Protein AF-A0A7W6LNH7-F1 (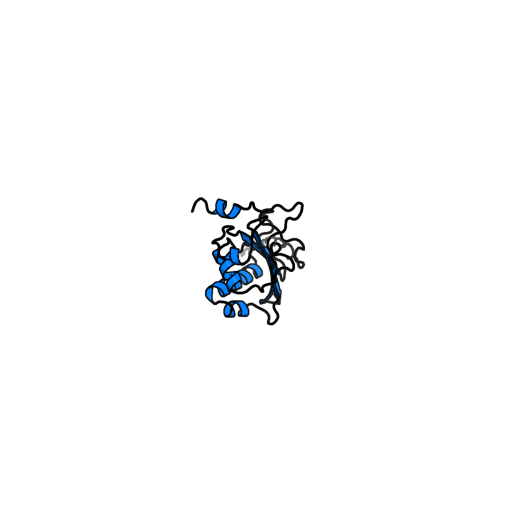afdb_monomer_lite)

Foldseek 3Di:
DDDDDDDDDDDDDPPDDPPPPDDAFDPDDDPAAAAPVPDPPPAQDCDDLVVLVVCLLVLCQPVNQVSNCVQADPQAAFFEAAPPDPPPGPGDGDTSLLSNLQVQFWPDQGFGHDGPFKTKTKIQGDQDCPRSNVVRYHADAASMKIKMFGHDVRHTRYIYIYHRDPDPPHDHHDRCNVVVVVVPD

pLDDT: mean 80.94, std 17.96, range [36.38, 98.31]

Structure (mmCIF, N/CA/C/O backbone):
data_AF-A0A7W6LNH7-F1
#
_entry.id   AF-A0A7W6LNH7-F1
#
loop_
_atom_site.group_PDB
_atom_site.id
_atom_site.type_symbol
_atom_site.label_atom_id
_atom_site.label_alt_id
_atom_site.label_comp_id
_atom_site.label_asym_id
_atom_site.label_entity_id
_atom_site.label_seq_id
_atom_site.pdbx_PDB_ins_code
_atom_site.Cartn_x
_atom_site.Cartn_y
_atom_site.Cartn_z
_atom_site.occupancy
_atom_site.B_iso_or_equiv
_atom_site.auth_seq_id
_atom_site.auth_comp_id
_atom_site.auth_asym_id
_atom_site.auth_atom_id
_atom_site.pdbx_PDB_model_num
ATOM 1 N N . MET A 1 1 ? 24.480 -34.648 74.344 1.00 45.78 1 MET A N 1
ATOM 2 C CA . MET A 1 1 ? 25.466 -34.098 73.387 1.00 45.78 1 MET A CA 1
ATOM 3 C C . MET A 1 1 ? 24.698 -33.636 72.156 1.00 45.78 1 MET A C 1
ATOM 5 O O . MET A 1 1 ? 24.217 -34.477 71.412 1.00 45.78 1 MET A O 1
ATOM 9 N N . TYR A 1 2 ? 24.475 -32.328 72.012 1.00 36.38 2 TYR A N 1
ATOM 10 C CA . TYR A 1 2 ? 23.665 -31.748 70.935 1.00 36.38 2 TYR A CA 1
ATOM 11 C C . TYR A 1 2 ? 24.566 -31.343 69.761 1.00 36.38 2 TYR A C 1
ATOM 13 O O . TYR A 1 2 ? 25.509 -30.580 69.951 1.00 36.38 2 TYR A O 1
ATOM 21 N N . ARG A 1 3 ? 24.288 -31.863 68.558 1.00 43.38 3 ARG A N 1
ATOM 22 C CA . ARG A 1 3 ? 24.865 -31.388 67.290 1.00 43.38 3 ARG A CA 1
ATOM 23 C C . ARG A 1 3 ? 23.879 -30.412 66.653 1.00 43.38 3 ARG A C 1
ATOM 25 O O . ARG A 1 3 ? 22.824 -30.823 66.184 1.00 43.38 3 ARG A O 1
ATOM 32 N N . THR A 1 4 ? 24.228 -29.134 66.637 1.00 45.69 4 THR A N 1
ATOM 33 C CA . THR A 1 4 ? 23.568 -28.096 65.843 1.00 45.69 4 THR A CA 1
ATOM 34 C C . THR A 1 4 ? 24.150 -28.105 64.426 1.00 45.69 4 THR A C 1
ATOM 36 O O . THR A 1 4 ? 25.343 -27.888 64.235 1.00 45.69 4 THR A O 1
ATOM 39 N N . MET A 1 5 ? 23.312 -28.397 63.425 1.00 45.66 5 MET A N 1
ATOM 40 C CA . MET A 1 5 ? 23.615 -28.174 62.006 1.00 45.66 5 MET A CA 1
ATOM 41 C C . MET A 1 5 ? 23.262 -26.728 61.652 1.00 45.66 5 MET A C 1
ATOM 43 O O . MET A 1 5 ? 22.097 -26.343 61.719 1.00 45.66 5 MET A O 1
ATOM 47 N N . SER A 1 6 ? 24.261 -25.943 61.257 1.00 48.44 6 SER A N 1
ATOM 48 C CA . SER A 1 6 ? 24.062 -24.635 60.630 1.00 48.44 6 SER A CA 1
ATOM 49 C C . SER A 1 6 ? 23.655 -24.827 59.169 1.00 48.44 6 SER A C 1
ATOM 51 O O . SER A 1 6 ? 24.433 -25.354 58.375 1.00 48.44 6 SER A O 1
ATOM 53 N N . LEU A 1 7 ? 22.445 -24.394 58.810 1.00 50.78 7 LEU A N 1
ATOM 54 C CA . LEU A 1 7 ? 22.029 -24.232 57.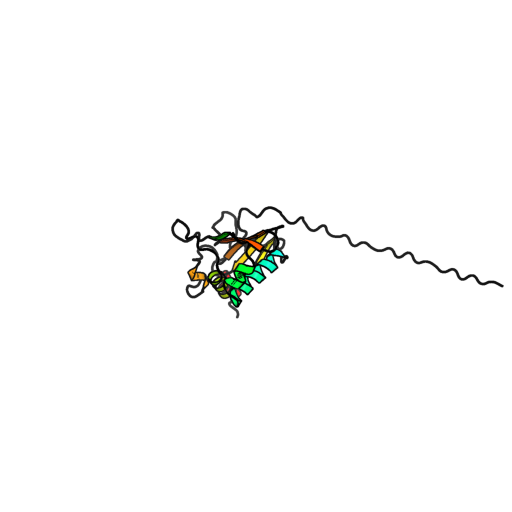419 1.00 50.78 7 LEU A CA 1
ATOM 55 C C . LEU A 1 7 ? 22.545 -22.874 56.919 1.00 50.78 7 LEU A C 1
ATOM 57 O O . LEU A 1 7 ? 22.160 -21.830 57.442 1.00 50.78 7 LEU A O 1
ATOM 61 N N . ALA A 1 8 ? 23.423 -22.887 55.918 1.00 48.50 8 ALA A N 1
ATOM 62 C CA . ALA A 1 8 ? 23.829 -21.685 55.203 1.00 48.50 8 ALA A CA 1
ATOM 63 C C . ALA A 1 8 ? 22.710 -21.268 54.236 1.00 48.50 8 ALA A C 1
ATOM 65 O O . ALA A 1 8 ? 22.372 -22.008 53.312 1.00 48.50 8 ALA A O 1
ATOM 66 N N . VAL A 1 9 ? 22.131 -20.085 54.447 1.00 52.03 9 VAL A N 1
ATOM 67 C CA . VAL A 1 9 ? 21.198 -19.462 53.502 1.00 52.03 9 VAL A CA 1
ATOM 68 C C . VAL A 1 9 ? 22.027 -18.784 52.413 1.00 52.03 9 VAL A C 1
ATOM 70 O O . VAL A 1 9 ? 22.647 -17.748 52.643 1.00 52.03 9 VAL A O 1
ATOM 73 N N . GLY A 1 10 ? 22.076 -19.404 51.234 1.00 44.03 10 GLY A N 1
ATOM 74 C CA . GLY A 1 10 ? 22.672 -18.816 50.038 1.00 44.03 10 GLY A CA 1
ATOM 75 C C . GLY A 1 10 ? 21.833 -17.640 49.541 1.00 44.03 10 GLY A C 1
ATOM 76 O O . GLY A 1 10 ? 20.662 -17.801 49.203 1.00 44.03 10 GLY A O 1
ATOM 77 N N . LEU A 1 11 ? 22.441 -16.457 49.504 1.00 43.28 11 LEU A N 1
ATOM 78 C CA . LEU A 1 11 ? 21.873 -15.236 48.943 1.00 43.28 11 LEU A CA 1
ATOM 79 C C . LEU A 1 11 ? 21.869 -15.354 47.405 1.00 43.28 11 LEU A C 1
ATOM 81 O O . LEU A 1 11 ? 22.923 -15.281 46.776 1.00 43.28 11 LEU A O 1
ATOM 85 N N . ILE A 1 12 ? 20.703 -15.561 46.788 1.00 53.75 12 ILE A N 1
ATOM 86 C CA . ILE A 1 12 ? 20.561 -15.514 45.325 1.00 53.75 12 ILE A CA 1
ATOM 87 C C . ILE A 1 12 ? 20.447 -14.043 44.919 1.00 53.75 12 ILE A C 1
ATOM 89 O O . ILE A 1 12 ? 19.418 -13.404 45.130 1.00 53.75 12 ILE A O 1
ATOM 93 N N . ILE A 1 13 ? 21.518 -13.501 44.342 1.00 54.81 13 ILE A N 1
ATOM 94 C CA . ILE A 1 13 ? 21.507 -12.191 43.689 1.00 54.81 13 ILE A CA 1
ATOM 95 C C . ILE A 1 13 ? 20.813 -12.374 42.334 1.00 54.81 13 ILE A C 1
ATOM 97 O O . ILE A 1 13 ? 21.381 -12.950 41.408 1.00 54.81 13 ILE A O 1
ATOM 101 N N . LEU A 1 14 ? 19.567 -11.910 42.227 1.00 51.69 14 LEU A N 1
ATOM 102 C CA . LEU A 1 14 ? 18.864 -11.793 40.951 1.00 51.69 14 LEU A CA 1
ATOM 103 C C . LEU A 1 14 ? 19.529 -10.679 40.135 1.00 51.69 14 LEU A C 1
ATOM 105 O O . LEU A 1 14 ? 19.372 -9.497 40.436 1.00 51.69 14 LEU A O 1
ATOM 109 N N . ALA A 1 15 ? 20.289 -11.062 39.111 1.00 51.50 15 ALA A N 1
ATOM 110 C CA . ALA A 1 15 ? 20.778 -10.139 38.100 1.00 51.50 15 ALA A CA 1
ATOM 111 C C . ALA A 1 15 ? 19.581 -9.613 37.293 1.00 51.50 15 ALA A C 1
ATOM 113 O O . ALA A 1 15 ? 18.994 -10.334 36.487 1.00 51.50 15 ALA A O 1
ATOM 114 N N . THR A 1 16 ? 19.196 -8.360 37.521 1.00 49.03 16 THR A N 1
ATOM 115 C CA . THR A 1 16 ? 18.249 -7.651 36.663 1.00 49.03 16 THR A CA 1
ATOM 116 C C . THR A 1 16 ? 18.956 -7.317 35.355 1.00 49.03 16 THR A C 1
ATOM 118 O O . THR A 1 16 ? 19.848 -6.471 35.302 1.00 49.03 16 THR A O 1
ATOM 121 N N . SER A 1 17 ? 18.599 -8.018 34.280 1.00 45.75 17 SER A N 1
ATOM 122 C CA . SER A 1 17 ? 19.048 -7.643 32.942 1.00 45.75 17 SER A CA 1
ATOM 123 C C . SER A 1 17 ? 18.608 -6.200 32.655 1.00 45.75 17 SER A C 1
ATOM 125 O O . SER A 1 17 ? 17.457 -5.857 32.942 1.00 45.75 17 SER A O 1
ATOM 127 N N . PRO A 1 18 ? 19.483 -5.340 32.105 1.00 46.16 18 PRO A N 1
ATOM 128 C CA . PRO A 1 18 ? 19.087 -4.000 31.714 1.00 46.16 18 PRO A CA 1
ATOM 129 C C . PRO A 1 18 ? 18.037 -4.117 30.608 1.00 46.16 18 PRO A C 1
ATOM 131 O O . PRO A 1 18 ? 18.328 -4.574 29.503 1.00 46.16 18 PRO A O 1
ATOM 134 N N . VAL A 1 19 ? 16.803 -3.717 30.923 1.00 50.91 19 VAL A N 1
ATOM 135 C CA . VAL A 1 19 ? 15.774 -3.446 29.920 1.00 50.91 19 VAL A CA 1
ATOM 136 C C . VAL A 1 19 ? 16.317 -2.295 29.087 1.00 50.91 19 VAL A C 1
ATOM 138 O O . VAL A 1 19 ? 16.353 -1.148 29.532 1.00 50.91 19 VAL A O 1
ATOM 141 N N . THR A 1 20 ? 16.823 -2.617 27.901 1.00 48.00 20 THR A N 1
ATOM 142 C CA . THR A 1 20 ? 17.142 -1.624 26.884 1.00 48.00 20 THR A CA 1
ATOM 143 C C . THR A 1 20 ? 15.863 -0.841 26.631 1.00 48.00 20 THR A C 1
ATOM 145 O O . THR A 1 20 ? 14.863 -1.393 26.178 1.00 48.00 20 THR A O 1
ATOM 148 N N . ALA A 1 21 ? 15.870 0.436 27.013 1.00 46.28 21 ALA A N 1
ATOM 149 C CA . ALA A 1 21 ? 14.754 1.333 26.776 1.00 46.28 21 ALA A CA 1
ATOM 150 C C . ALA A 1 21 ? 14.501 1.373 25.265 1.00 46.28 21 ALA A C 1
ATOM 152 O O . ALA A 1 21 ? 15.298 1.931 24.510 1.00 46.28 21 ALA A O 1
ATOM 153 N N . GLN A 1 22 ? 13.426 0.718 24.820 1.00 54.25 22 GLN A N 1
ATOM 154 C CA . GLN A 1 22 ? 12.981 0.809 23.438 1.00 54.25 22 GLN A CA 1
ATOM 155 C C . GLN A 1 22 ? 12.761 2.286 23.119 1.00 54.25 22 GLN A C 1
ATOM 157 O O . GLN A 1 22 ? 12.121 3.009 23.886 1.00 54.25 22 GLN A O 1
ATOM 162 N N . THR A 1 23 ? 13.336 2.742 22.005 1.00 58.06 23 THR A N 1
ATOM 163 C CA . THR A 1 23 ? 13.126 4.102 21.514 1.00 58.06 23 THR A CA 1
ATOM 164 C C . THR A 1 23 ? 11.621 4.373 21.462 1.00 58.06 23 THR A C 1
ATOM 166 O O . THR A 1 23 ? 10.897 3.538 20.910 1.00 58.06 23 THR A O 1
ATOM 169 N N . PRO A 1 24 ? 11.134 5.494 22.029 1.00 61.97 24 PRO A N 1
ATOM 170 C CA . PRO A 1 24 ? 9.717 5.817 22.014 1.00 61.97 24 PRO A CA 1
ATOM 171 C C . PRO A 1 24 ? 9.168 5.726 20.594 1.00 61.97 24 PRO A C 1
ATOM 173 O O . PRO A 1 24 ? 9.767 6.241 19.646 1.00 61.97 24 PRO A O 1
ATOM 176 N N . VAL A 1 25 ? 8.041 5.039 20.451 1.00 67.25 25 VAL A N 1
ATOM 177 C CA . VAL A 1 25 ? 7.362 4.912 19.166 1.00 67.25 25 VAL A CA 1
ATOM 178 C C . VAL A 1 25 ? 6.916 6.318 18.724 1.00 67.25 25 VAL A C 1
ATOM 180 O O . VAL A 1 25 ? 6.279 7.016 19.517 1.00 67.25 25 VAL A O 1
ATOM 183 N N . PRO A 1 26 ? 7.275 6.775 17.509 1.00 70.06 26 PRO A N 1
ATOM 184 C CA . PRO A 1 26 ? 6.963 8.125 17.056 1.00 70.06 26 PRO A CA 1
ATOM 185 C C . PRO A 1 26 ? 5.450 8.326 16.902 1.00 70.06 26 PRO A C 1
ATOM 187 O O . PRO A 1 26 ? 4.749 7.492 16.331 1.00 70.06 26 PRO A O 1
ATOM 190 N N . ASP A 1 27 ? 4.945 9.469 17.370 1.00 74.88 27 ASP A N 1
ATOM 191 C CA . ASP A 1 27 ? 3.519 9.812 17.252 1.00 74.88 27 ASP A CA 1
ATOM 192 C C . ASP A 1 27 ? 3.177 10.479 15.907 1.00 74.88 27 ASP A C 1
ATOM 194 O O . ASP A 1 27 ? 2.039 10.398 15.456 1.00 74.88 27 ASP A O 1
ATOM 198 N N . LYS A 1 28 ? 4.149 11.114 15.232 1.00 78.62 28 LYS A N 1
ATOM 199 C CA . LYS A 1 28 ? 3.929 11.814 13.955 1.00 78.62 28 LYS A CA 1
ATOM 200 C C . LYS A 1 28 ? 4.439 10.987 12.770 1.00 78.62 28 LYS A C 1
ATOM 202 O O . LYS A 1 28 ? 5.610 10.612 12.744 1.00 78.62 28 LYS A O 1
ATOM 207 N N . ARG A 1 29 ? 3.567 10.787 11.777 1.00 81.62 29 ARG A N 1
ATOM 208 C CA . ARG A 1 29 ? 3.893 10.241 10.449 1.00 81.62 29 ARG A CA 1
ATOM 209 C C . ARG A 1 29 ? 4.935 11.118 9.735 1.00 81.62 29 ARG A C 1
ATOM 211 O O . ARG A 1 29 ? 4.826 12.347 9.814 1.00 81.62 29 ARG A O 1
ATOM 218 N N . PRO A 1 30 ? 5.915 10.545 9.015 1.00 77.25 30 PRO A N 1
ATOM 219 C CA . PRO A 1 30 ? 6.811 11.335 8.178 1.00 77.25 30 PRO A CA 1
ATOM 220 C C . PRO A 1 30 ? 6.033 12.100 7.095 1.00 77.25 30 PRO A C 1
ATOM 222 O O . PRO A 1 30 ? 5.031 11.628 6.564 1.00 77.25 30 PRO A O 1
ATOM 225 N N . GLU A 1 31 ? 6.493 13.306 6.762 1.00 75.38 31 GLU A N 1
ATOM 226 C CA . GLU A 1 31 ? 5.876 14.125 5.704 1.00 75.38 31 GLU A CA 1
ATOM 227 C C . GLU A 1 31 ? 6.276 13.655 4.301 1.00 75.38 31 GLU A C 1
ATOM 229 O O . GLU A 1 31 ? 5.552 13.876 3.334 1.00 75.38 31 GLU A O 1
ATOM 234 N N . VAL A 1 32 ? 7.427 12.988 4.202 1.00 75.69 32 VAL A N 1
ATOM 235 C CA . VAL A 1 32 ? 7.978 12.454 2.960 1.00 75.69 32 VAL A CA 1
ATOM 236 C C . VAL A 1 32 ? 7.928 10.924 3.013 1.00 75.69 32 VAL A C 1
ATOM 238 O O . VAL A 1 32 ? 8.546 10.358 3.918 1.00 75.69 32 VAL A O 1
ATOM 241 N N . PRO A 1 33 ? 7.257 10.255 2.052 1.00 78.31 33 PRO A N 1
ATOM 242 C CA . PRO A 1 33 ? 7.284 8.801 1.926 1.00 78.31 33 PRO A CA 1
ATOM 243 C C . PRO A 1 33 ? 8.718 8.308 1.763 1.00 78.31 33 PRO A C 1
ATOM 245 O O . PRO A 1 33 ? 9.449 8.751 0.860 1.00 78.31 33 PRO A O 1
ATOM 248 N N . LYS A 1 34 ? 9.131 7.393 2.634 1.00 79.69 34 LYS A N 1
ATOM 249 C CA . LYS A 1 34 ? 10.466 6.822 2.614 1.00 79.69 34 LYS A CA 1
ATOM 250 C C . LYS A 1 34 ? 10.524 5.711 1.563 1.00 79.69 34 LYS A C 1
ATOM 252 O O . LYS A 1 34 ? 9.543 5.094 1.160 1.00 79.69 34 LYS A O 1
ATOM 257 N N . SER A 1 35 ? 11.725 5.535 1.035 1.00 83.06 35 SER A N 1
ATOM 258 C CA . SER A 1 35 ? 12.037 4.542 0.009 1.00 83.06 35 SER A CA 1
ATOM 259 C C . SER A 1 35 ? 12.774 3.390 0.657 1.00 83.06 35 SER A C 1
ATOM 261 O O . SER A 1 35 ? 13.686 3.628 1.464 1.00 83.06 35 SER A O 1
ATOM 263 N N . ILE A 1 36 ? 12.476 2.162 0.240 1.00 82.88 36 ILE A N 1
ATOM 264 C CA . ILE A 1 36 ? 13.251 0.998 0.673 1.00 82.88 36 ILE A CA 1
ATOM 265 C C . ILE A 1 36 ? 14.636 0.966 0.027 1.00 82.88 36 ILE A C 1
ATOM 267 O O . ILE A 1 36 ? 15.444 0.124 0.377 1.00 82.88 36 ILE A O 1
ATOM 271 N N . ALA A 1 37 ? 14.968 1.884 -0.882 1.00 81.56 37 ALA A N 1
ATOM 272 C CA . ALA A 1 37 ? 16.347 2.078 -1.327 1.00 81.56 37 ALA A CA 1
ATOM 273 C C . ALA A 1 37 ? 17.204 2.857 -0.305 1.00 81.56 37 ALA A C 1
ATOM 275 O O . ALA A 1 37 ? 18.432 2.856 -0.398 1.00 81.56 37 ALA A O 1
ATOM 276 N N . ASN A 1 38 ? 16.588 3.527 0.679 1.00 70.69 38 ASN A N 1
ATOM 277 C CA . ASN A 1 38 ? 17.277 4.293 1.728 1.00 70.69 38 ASN A CA 1
ATOM 278 C C . ASN A 1 38 ? 17.411 3.494 3.034 1.00 70.69 38 ASN A C 1
ATOM 280 O O . ASN A 1 38 ? 17.160 4.021 4.117 1.00 70.69 38 ASN A O 1
ATOM 284 N N . VAL A 1 39 ? 17.778 2.214 2.952 1.00 57.28 39 VAL A N 1
ATOM 285 C CA . VAL A 1 39 ? 17.870 1.362 4.141 1.00 57.28 39 VAL A CA 1
ATOM 286 C C . VAL A 1 39 ? 19.131 1.666 4.948 1.00 57.28 39 VAL A C 1
ATOM 288 O O . VAL A 1 39 ? 20.218 1.174 4.657 1.00 57.28 39 VAL A O 1
ATOM 291 N N . ASN A 1 40 ? 18.986 2.398 6.041 1.00 53.03 40 ASN A N 1
ATOM 292 C CA . ASN A 1 40 ? 19.636 1.989 7.280 1.00 53.03 40 ASN A CA 1
ATOM 293 C C . ASN A 1 40 ? 18.699 0.996 7.986 1.00 53.03 40 ASN A C 1
ATOM 295 O O . ASN A 1 40 ? 17.493 1.217 8.062 1.00 53.03 40 ASN A O 1
ATOM 299 N N . SER A 1 41 ? 19.238 -0.127 8.467 1.00 49.28 41 SER A N 1
ATOM 300 C CA . SER A 1 41 ? 18.507 -1.280 9.035 1.00 49.28 41 SER A CA 1
ATOM 301 C C . SER A 1 41 ? 17.609 -0.967 10.245 1.00 49.28 41 SER A C 1
ATOM 303 O O . SER A 1 41 ? 16.950 -1.853 10.776 1.00 49.28 41 SER A O 1
ATOM 305 N N . SER A 1 42 ? 17.584 0.287 10.688 1.00 49.28 42 SER A N 1
ATOM 306 C CA . SER A 1 42 ? 16.911 0.793 11.881 1.00 49.28 42 SER A CA 1
ATOM 307 C C . SER A 1 42 ? 15.401 1.013 11.722 1.00 49.28 42 SER A C 1
ATOM 309 O O . SER A 1 42 ? 14.731 1.223 12.732 1.00 49.28 42 SER A O 1
ATOM 311 N N . HIS A 1 43 ? 14.873 1.026 10.491 1.00 58.69 43 HIS A N 1
ATOM 312 C CA . HIS A 1 43 ? 13.473 1.406 10.246 1.00 58.69 43 HIS A CA 1
ATOM 313 C C . HIS A 1 43 ? 12.516 0.218 10.184 1.00 58.69 43 HIS A C 1
ATOM 315 O O . HIS A 1 43 ? 11.409 0.350 10.689 1.00 58.69 43 HIS A O 1
ATOM 321 N N . TYR A 1 44 ? 12.939 -0.953 9.687 1.00 67.25 44 TYR A N 1
ATOM 322 C CA . TYR A 1 44 ? 12.033 -2.097 9.525 1.00 67.25 44 TYR A CA 1
ATOM 323 C C . TYR A 1 44 ? 11.409 -2.540 10.857 1.00 67.25 44 TYR A C 1
ATOM 325 O O . TYR A 1 44 ? 12.079 -3.110 11.723 1.00 67.25 44 TYR A O 1
ATOM 333 N N . ARG A 1 45 ? 10.103 -2.300 11.011 1.00 71.25 45 ARG A N 1
ATOM 334 C CA . ARG A 1 45 ? 9.338 -2.562 12.238 1.00 71.25 45 ARG A CA 1
ATOM 335 C C . ARG A 1 45 ? 8.180 -3.496 11.939 1.00 71.25 45 ARG A C 1
ATOM 337 O O . ARG A 1 45 ? 7.123 -3.058 11.522 1.00 71.25 45 ARG A O 1
ATOM 344 N N . ASN A 1 46 ? 8.343 -4.794 12.169 1.00 83.31 46 ASN A N 1
ATOM 345 C CA . ASN A 1 46 ? 7.261 -5.776 11.991 1.00 83.31 46 ASN A CA 1
ATOM 346 C C . ASN A 1 46 ? 6.259 -5.762 13.166 1.00 83.31 46 ASN A C 1
ATOM 348 O O . ASN A 1 46 ? 5.976 -6.813 13.744 1.00 83.31 46 ASN A O 1
ATOM 352 N N . GLY A 1 47 ? 5.794 -4.582 13.578 1.00 89.62 47 GLY A N 1
ATOM 353 C CA . GLY A 1 47 ? 4.983 -4.404 14.776 1.00 89.62 47 GLY A CA 1
ATOM 354 C C . GLY A 1 47 ? 3.493 -4.714 14.581 1.00 89.62 47 GLY A C 1
ATOM 355 O O . GLY A 1 47 ? 3.072 -5.244 13.545 1.00 89.62 47 GLY A O 1
ATOM 356 N N . PRO A 1 48 ? 2.673 -4.466 15.617 1.00 93.25 48 PRO A N 1
ATOM 357 C CA . PRO A 1 48 ? 1.266 -4.859 15.625 1.00 93.25 48 PRO A CA 1
ATOM 358 C C . PRO A 1 48 ? 0.415 -4.195 14.536 1.00 93.25 48 PRO A C 1
ATOM 360 O O . PRO A 1 48 ? -0.458 -4.859 13.973 1.00 93.25 48 PRO A O 1
ATOM 363 N N . LEU A 1 49 ? 0.651 -2.918 14.210 1.00 94.88 49 LEU A N 1
ATOM 364 C CA . LEU A 1 49 ? -0.101 -2.221 13.161 1.00 94.88 49 LEU A CA 1
ATOM 365 C C . LEU A 1 49 ? 0.264 -2.753 11.776 1.00 94.88 49 LEU A C 1
ATOM 367 O O . LEU A 1 49 ? -0.625 -2.914 10.939 1.00 94.88 49 LEU A O 1
ATOM 371 N N . PHE A 1 50 ? 1.535 -3.105 11.552 1.00 95.00 50 PHE A N 1
ATOM 372 C CA . PHE A 1 50 ? 1.950 -3.807 10.338 1.00 95.00 50 PHE A CA 1
ATOM 373 C C . PHE A 1 50 ? 1.196 -5.127 10.159 1.00 95.00 50 PHE A C 1
ATOM 375 O O . PHE A 1 50 ? 0.603 -5.358 9.105 1.00 95.00 50 PHE A O 1
ATOM 382 N N . GLN A 1 51 ? 1.175 -5.982 11.190 1.00 95.88 51 GLN A N 1
ATOM 383 C CA . GLN A 1 51 ? 0.462 -7.261 11.105 1.00 95.88 51 GLN A CA 1
ATOM 384 C C . GLN A 1 51 ? -1.032 -7.045 10.858 1.00 95.88 51 GLN A C 1
ATOM 386 O O . GLN A 1 51 ? -1.614 -7.731 10.022 1.00 95.88 51 GLN A O 1
ATOM 391 N N . ARG A 1 52 ? -1.642 -6.040 11.500 1.00 96.69 52 ARG A N 1
ATOM 392 C CA . ARG A 1 52 ? -3.053 -5.706 11.281 1.00 96.69 52 ARG A CA 1
ATOM 393 C C . ARG A 1 52 ? -3.337 -5.264 9.847 1.00 96.69 52 ARG A C 1
ATOM 395 O O . ARG A 1 52 ? -4.322 -5.709 9.263 1.00 96.69 52 ARG A O 1
ATOM 402 N N . ALA A 1 53 ? -2.499 -4.398 9.280 1.00 97.25 53 ALA A N 1
ATOM 403 C CA . ALA A 1 53 ? -2.634 -3.971 7.891 1.00 97.25 53 ALA A CA 1
ATOM 404 C C . ALA A 1 53 ? -2.488 -5.155 6.928 1.00 97.25 53 ALA A C 1
ATOM 406 O O . ALA A 1 53 ? -3.296 -5.327 6.017 1.00 97.25 53 ALA A O 1
ATOM 407 N N . ARG A 1 54 ? -1.492 -6.013 7.175 1.00 97.12 54 ARG A N 1
ATOM 408 C CA . ARG A 1 54 ? -1.271 -7.234 6.404 1.00 97.12 54 ARG A CA 1
ATOM 409 C C . ARG A 1 54 ? -2.497 -8.149 6.454 1.00 97.12 54 ARG A C 1
ATOM 411 O O . ARG A 1 54 ? -2.986 -8.536 5.399 1.00 97.12 54 ARG A O 1
ATOM 418 N N . GLU A 1 55 ? -3.031 -8.446 7.637 1.00 97.81 55 GLU A N 1
ATOM 419 C CA . GLU A 1 55 ? -4.263 -9.233 7.800 1.00 97.81 55 GLU A CA 1
ATOM 420 C C . GLU A 1 55 ? -5.435 -8.649 7.001 1.00 97.81 55 GLU A C 1
ATOM 422 O O . GLU A 1 55 ? -6.116 -9.393 6.299 1.00 97.81 55 GLU A O 1
ATOM 427 N N . ALA A 1 56 ? -5.635 -7.327 7.047 1.00 98.00 56 ALA A N 1
ATOM 428 C CA . ALA A 1 56 ? -6.697 -6.663 6.292 1.00 98.00 56 ALA A CA 1
ATOM 429 C C . ALA A 1 56 ? -6.550 -6.879 4.777 1.00 98.00 56 ALA A C 1
ATOM 431 O O . ALA A 1 56 ? -7.540 -7.112 4.081 1.00 98.00 56 ALA A O 1
ATOM 432 N N . PHE A 1 57 ? -5.320 -6.844 4.255 1.00 97.88 57 PHE A N 1
ATOM 433 C CA . PHE A 1 57 ? -5.071 -7.048 2.829 1.00 97.88 57 PHE A CA 1
ATOM 434 C C . PHE A 1 57 ? -5.278 -8.493 2.386 1.00 97.88 57 PHE A C 1
ATOM 436 O O . PHE A 1 57 ? -5.894 -8.731 1.346 1.00 97.88 57 PHE A O 1
ATOM 443 N N . PHE A 1 58 ? -4.819 -9.462 3.177 1.00 97.56 58 PHE A N 1
ATOM 444 C CA . PHE A 1 58 ? -5.069 -10.874 2.883 1.00 97.56 58 PHE A CA 1
ATOM 445 C C . PHE A 1 58 ? -6.563 -11.214 2.997 1.00 97.56 58 PHE A C 1
ATOM 447 O O . PHE A 1 58 ? -7.099 -11.875 2.109 1.00 97.56 58 PHE A O 1
ATOM 454 N N . ALA A 1 59 ? -7.272 -10.657 3.984 1.00 98.06 59 ALA A N 1
ATOM 455 C CA . ALA A 1 59 ? -8.724 -10.781 4.081 1.00 98.06 59 ALA A CA 1
ATOM 456 C C . ALA A 1 59 ? -9.438 -10.199 2.849 1.00 98.06 59 ALA A C 1
ATOM 458 O O . ALA A 1 59 ? -10.363 -10.818 2.329 1.00 98.06 59 ALA A O 1
ATOM 459 N N . ALA A 1 60 ? -8.986 -9.054 2.327 1.00 97.56 60 ALA A N 1
ATOM 460 C CA . ALA A 1 60 ? -9.518 -8.481 1.090 1.00 97.56 60 ALA A CA 1
ATOM 461 C C . ALA A 1 60 ? -9.275 -9.385 -0.133 1.00 97.56 60 ALA A C 1
ATOM 463 O O . ALA A 1 60 ? -10.158 -9.533 -0.983 1.00 97.56 60 ALA A O 1
ATOM 464 N N . LYS A 1 61 ? -8.090 -10.006 -0.229 1.00 97.12 61 LYS A N 1
ATOM 465 C CA . LYS A 1 61 ? -7.738 -10.927 -1.321 1.00 97.12 61 LYS A CA 1
ATOM 466 C C . LYS A 1 61 ? -8.642 -12.157 -1.334 1.00 97.12 61 LYS A C 1
ATOM 468 O O . LYS A 1 61 ? -9.151 -12.513 -2.397 1.00 97.12 61 LYS A O 1
ATOM 473 N N . GLU A 1 62 ? -8.850 -12.760 -0.167 1.00 97.25 62 GLU A N 1
ATOM 474 C CA . GLU A 1 62 ? -9.584 -14.018 0.009 1.00 97.25 62 GLU A CA 1
ATOM 475 C C . GLU A 1 62 ? -11.106 -13.823 0.054 1.00 97.25 62 GLU A C 1
ATOM 477 O O . GLU A 1 62 ? -11.847 -14.562 -0.591 1.00 97.25 62 GLU A O 1
ATOM 482 N N . GLY A 1 63 ? -11.581 -12.820 0.795 1.00 97.38 63 GLY A N 1
ATOM 483 C CA . GLY A 1 63 ? -13.000 -12.585 1.082 1.00 97.38 63 GLY A CA 1
ATOM 484 C C . GLY A 1 63 ? -13.617 -11.372 0.378 1.00 97.38 63 GLY A C 1
ATOM 485 O O . GLY A 1 63 ? -14.802 -11.095 0.557 1.00 97.38 63 GLY A O 1
ATOM 486 N N . GLY A 1 64 ? -12.847 -10.635 -0.425 1.00 97.94 64 GLY A N 1
ATOM 487 C CA . GLY A 1 64 ? -13.335 -9.478 -1.177 1.00 97.94 64 GLY A CA 1
ATOM 488 C C . GLY A 1 64 ? -13.628 -8.248 -0.311 1.00 97.94 64 GLY A C 1
ATOM 489 O O . GLY A 1 64 ? -13.115 -8.094 0.797 1.00 97.94 64 GLY A O 1
ATOM 490 N N . GLN A 1 65 ? -14.456 -7.338 -0.839 1.00 97.44 65 GLN A N 1
ATOM 491 C CA . GLN A 1 65 ? -14.700 -6.025 -0.225 1.00 97.44 65 GLN A CA 1
ATOM 492 C C . GLN A 1 65 ? -15.309 -6.131 1.177 1.00 97.44 65 GLN A C 1
ATOM 494 O O . GLN A 1 65 ? -14.839 -5.463 2.086 1.00 97.44 65 GLN A O 1
ATOM 499 N N . GLN A 1 66 ? -16.281 -7.025 1.380 1.00 98.06 66 GLN A N 1
ATOM 500 C CA . GLN A 1 66 ? -16.927 -7.204 2.684 1.00 98.06 66 GLN A CA 1
ATOM 501 C C . GLN A 1 66 ? -15.927 -7.606 3.781 1.00 98.06 66 GLN A C 1
ATOM 503 O O . GLN A 1 66 ? -16.026 -7.139 4.915 1.00 98.06 66 GLN A O 1
ATOM 508 N N . ALA A 1 67 ? -14.963 -8.471 3.450 1.00 98.25 67 ALA A N 1
ATOM 509 C CA . ALA A 1 67 ? -13.925 -8.878 4.389 1.00 98.25 67 ALA A CA 1
ATOM 510 C C . ALA A 1 67 ? -12.965 -7.724 4.704 1.00 98.25 67 ALA A C 1
ATOM 512 O O . ALA A 1 67 ? -12.567 -7.568 5.855 1.00 98.25 67 ALA A O 1
ATOM 513 N N . PHE A 1 68 ? -12.643 -6.888 3.714 1.00 98.06 68 PHE A N 1
ATOM 514 C CA . PHE A 1 68 ? -11.843 -5.682 3.924 1.00 98.06 68 PHE A CA 1
ATOM 515 C C . PHE A 1 68 ? -12.568 -4.649 4.799 1.00 98.06 68 PHE A C 1
ATOM 517 O O . PHE A 1 68 ? -11.981 -4.134 5.749 1.00 98.06 68 PHE A O 1
ATOM 524 N N . ASP A 1 69 ? -13.857 -4.409 4.545 1.00 97.88 69 ASP A N 1
ATOM 525 C CA . ASP A 1 69 ? -14.683 -3.435 5.271 1.00 97.88 69 ASP A CA 1
ATOM 526 C C . ASP A 1 69 ? -14.754 -3.729 6.779 1.00 97.88 69 ASP A C 1
ATOM 528 O O . ASP A 1 69 ? -14.860 -2.809 7.589 1.00 97.88 69 ASP A O 1
ATOM 532 N N . ALA A 1 70 ? -14.613 -4.996 7.189 1.00 98.06 70 ALA A N 1
ATOM 533 C CA . ALA A 1 70 ? -14.572 -5.390 8.601 1.00 98.06 70 ALA A CA 1
ATOM 534 C C . ALA A 1 70 ? -13.377 -4.793 9.375 1.00 98.06 70 ALA A C 1
ATOM 536 O O . ALA A 1 70 ? -13.423 -4.684 10.605 1.00 98.06 70 ALA A O 1
ATOM 537 N N . PHE A 1 71 ? -12.321 -4.383 8.666 1.00 98.31 71 PHE A N 1
ATOM 538 C CA . PHE A 1 71 ? -11.144 -3.723 9.231 1.00 98.31 71 PHE A CA 1
ATOM 539 C C . PHE A 1 71 ? -11.271 -2.201 9.254 1.00 98.31 71 PHE A C 1
ATOM 541 O O . PHE A 1 71 ? -10.418 -1.540 9.845 1.00 98.31 71 PHE A O 1
ATOM 548 N N . LEU A 1 72 ? -12.302 -1.627 8.636 1.00 98.25 72 LEU A N 1
ATOM 549 C CA . LEU A 1 72 ? -12.450 -0.187 8.475 1.00 98.25 72 LEU A CA 1
ATOM 550 C C . LEU A 1 72 ? -13.321 0.420 9.582 1.00 98.25 72 LEU A C 1
ATOM 552 O O . LEU A 1 72 ? -14.239 -0.205 10.127 1.00 98.25 72 LEU A O 1
ATOM 556 N N . VAL A 1 73 ? -13.044 1.676 9.925 1.00 97.94 73 VAL A N 1
ATOM 557 C CA . VAL A 1 73 ? -14.055 2.520 10.581 1.00 97.94 73 VAL A CA 1
ATOM 558 C C . VAL A 1 73 ? -15.132 2.908 9.563 1.00 97.94 73 VAL A C 1
ATOM 560 O O . VAL A 1 73 ? -14.868 2.940 8.365 1.00 97.94 73 VAL A O 1
ATOM 563 N N . GLU A 1 74 ? -16.333 3.250 10.032 1.00 94.75 74 GLU A N 1
ATOM 564 C CA . GLU A 1 74 ? -17.495 3.540 9.170 1.00 94.75 74 GLU A CA 1
ATOM 565 C C . GLU A 1 74 ? -17.223 4.617 8.103 1.00 94.75 74 GLU A C 1
ATOM 567 O O . GLU A 1 74 ? -17.687 4.508 6.976 1.00 94.75 74 GLU A O 1
ATOM 572 N N . ASN A 1 75 ? -16.418 5.629 8.441 1.00 93.56 75 ASN A N 1
ATOM 573 C CA . ASN A 1 75 ? -16.077 6.751 7.560 1.00 93.56 75 ASN A CA 1
ATOM 574 C C . ASN A 1 75 ? -14.589 6.754 7.180 1.00 93.56 75 ASN A C 1
ATOM 576 O O . ASN A 1 75 ? -13.942 7.808 7.170 1.00 93.56 75 ASN A O 1
ATOM 580 N N . ALA A 1 76 ? -14.017 5.571 6.945 1.00 96.25 76 ALA A N 1
ATOM 581 C CA . ALA A 1 76 ? -12.616 5.451 6.567 1.00 96.25 76 ALA A CA 1
ATOM 582 C C . ALA A 1 76 ? -12.321 6.205 5.258 1.00 96.25 76 ALA A C 1
ATOM 584 O O . ALA A 1 76 ? -13.082 6.147 4.293 1.00 96.25 76 ALA A O 1
ATOM 585 N N . LYS A 1 77 ? -11.187 6.907 5.213 1.00 94.19 77 LYS A N 1
ATOM 586 C CA . LYS A 1 77 ? -10.714 7.613 4.015 1.00 94.19 77 LYS A CA 1
ATOM 587 C C . LYS A 1 77 ? -9.729 6.739 3.256 1.00 94.19 77 LYS A C 1
ATOM 589 O O . LYS A 1 77 ? -8.627 6.495 3.738 1.00 94.19 77 LYS A O 1
ATOM 594 N N . LEU A 1 78 ? -10.130 6.258 2.088 1.00 93.44 78 LEU A N 1
ATOM 595 C CA . LEU A 1 78 ? -9.347 5.326 1.283 1.00 93.44 78 LEU A CA 1
ATOM 596 C C . LEU A 1 78 ? -8.916 6.056 0.012 1.00 93.44 78 LEU A C 1
ATOM 598 O O . LEU A 1 78 ? -9.763 6.383 -0.812 1.00 93.44 78 LEU A O 1
ATOM 602 N N . GLU A 1 79 ? -7.631 6.358 -0.135 1.00 90.38 79 GLU A N 1
ATOM 603 C CA . GLU A 1 79 ? -7.129 7.241 -1.191 1.00 90.38 79 GLU A CA 1
ATOM 604 C C . GLU A 1 79 ? -6.056 6.532 -2.020 1.00 90.38 79 GLU A C 1
ATOM 606 O O . GLU A 1 79 ? -4.971 6.218 -1.526 1.00 90.38 79 GLU A O 1
ATOM 611 N N . LEU A 1 80 ? -6.349 6.316 -3.304 1.00 87.00 80 LEU A N 1
ATOM 612 C CA . LEU A 1 80 ? -5.340 5.995 -4.303 1.00 87.00 80 LEU A CA 1
ATOM 613 C C . LEU A 1 80 ? -4.837 7.299 -4.933 1.00 87.00 80 LEU A C 1
ATOM 615 O O . LEU A 1 80 ? -5.554 7.972 -5.676 1.00 87.00 80 LEU A O 1
ATOM 619 N N . SER A 1 81 ? -3.598 7.667 -4.633 1.00 77.69 81 SER A N 1
ATOM 620 C CA . SER A 1 81 ? -2.948 8.849 -5.190 1.00 77.69 81 SER A CA 1
ATOM 621 C C . SER A 1 81 ? -2.070 8.436 -6.366 1.00 77.69 81 SER A C 1
ATOM 623 O O . SER A 1 81 ? -1.006 7.843 -6.189 1.00 77.69 81 SER A O 1
ATOM 625 N N . THR A 1 82 ? -2.511 8.755 -7.584 1.00 64.50 82 THR A N 1
ATOM 626 C CA . THR A 1 82 ? -1.716 8.575 -8.807 1.00 64.50 82 THR A CA 1
ATOM 627 C C . THR A 1 82 ? -1.098 9.915 -9.196 1.00 64.50 82 THR A C 1
ATOM 629 O O . THR A 1 82 ? -1.797 10.867 -9.539 1.00 64.50 82 THR A O 1
ATOM 632 N N . TYR A 1 83 ? 0.229 10.026 -9.138 1.00 60.19 83 TYR A N 1
ATOM 633 C CA . TYR A 1 83 ? 0.917 11.242 -9.590 1.00 60.19 83 TYR A CA 1
ATOM 634 C C . TYR A 1 83 ? 1.109 11.266 -11.113 1.00 60.19 83 TYR A C 1
ATOM 636 O O . TYR A 1 83 ? 1.333 12.328 -11.697 1.00 60.19 83 TYR A O 1
ATOM 644 N N . ALA A 1 84 ? 0.990 10.104 -11.761 1.00 51.66 84 ALA A N 1
ATOM 645 C CA . ALA A 1 84 ? 1.146 9.938 -13.198 1.00 51.66 84 ALA A CA 1
ATOM 646 C C . ALA A 1 84 ? -0.106 10.286 -14.038 1.00 51.66 84 ALA A C 1
ATOM 648 O O . ALA A 1 84 ? 0.033 10.523 -15.240 1.00 51.66 84 ALA A O 1
ATOM 649 N N . SER A 1 85 ? -1.310 10.355 -13.458 1.00 39.84 85 SER A N 1
ATOM 650 C CA . SER A 1 85 ? -2.554 10.612 -14.211 1.00 39.84 85 SER A CA 1
ATOM 651 C C . SER A 1 85 ? -2.768 12.121 -14.451 1.00 39.84 85 SER A C 1
ATOM 653 O O . SER A 1 85 ? -2.430 12.917 -13.567 1.00 39.84 85 SER A O 1
ATOM 655 N N . PRO A 1 86 ? -3.267 12.571 -15.627 1.00 42.47 86 PRO A N 1
ATOM 656 C CA . PRO A 1 86 ? -3.444 13.996 -15.900 1.00 42.47 86 PRO A CA 1
ATOM 657 C C . PRO A 1 86 ? -4.347 14.613 -14.836 1.00 42.47 86 PRO A C 1
ATOM 659 O O . PRO A 1 86 ? -5.387 14.062 -14.490 1.00 42.47 86 PRO A O 1
ATOM 662 N N . ARG A 1 87 ? -3.918 15.756 -14.295 1.00 42.25 87 ARG A N 1
ATOM 663 C CA . ARG A 1 87 ? -4.654 16.457 -13.244 1.00 42.25 87 ARG A CA 1
ATOM 664 C C . ARG A 1 87 ? -6.115 16.702 -13.669 1.00 42.25 87 ARG A C 1
ATOM 666 O O . ARG A 1 87 ? -6.333 17.144 -14.797 1.00 42.25 87 ARG A O 1
ATOM 673 N N . PRO A 1 88 ? -7.079 16.534 -12.748 1.00 48.03 88 PRO A N 1
ATOM 674 C CA . PRO A 1 88 ? -6.878 16.140 -11.354 1.00 48.03 88 PRO A CA 1
ATOM 675 C C . PRO A 1 88 ? -6.589 14.633 -11.206 1.00 48.03 88 PRO A C 1
ATOM 677 O O . PRO A 1 88 ? -7.141 13.841 -11.968 1.00 48.03 88 PRO A O 1
ATOM 680 N N . PRO A 1 89 ? -5.739 14.229 -10.239 1.00 52.66 89 PRO A N 1
ATOM 681 C CA . PRO A 1 89 ? -5.528 12.819 -9.928 1.00 52.66 89 PRO A CA 1
ATOM 682 C C . PRO A 1 89 ? -6.882 12.135 -9.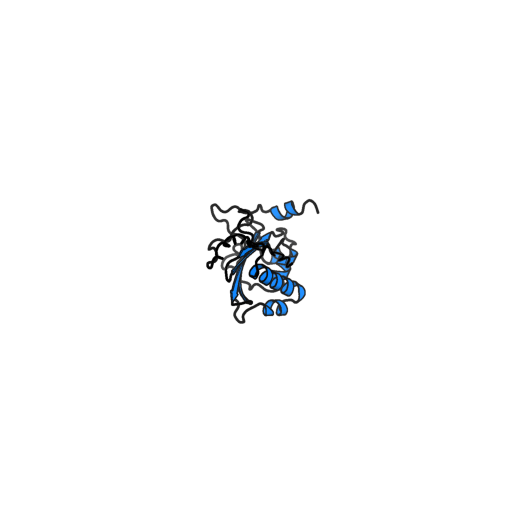740 1.00 52.66 89 PRO A C 1
ATOM 684 O O . PRO A 1 89 ? -7.749 12.620 -9.009 1.00 52.66 89 PRO A O 1
ATOM 687 N N . LYS A 1 90 ? -7.084 11.023 -10.445 1.00 52.94 90 LYS A N 1
ATOM 688 C CA . LYS A 1 90 ? -8.273 10.198 -10.268 1.00 52.94 90 LYS A CA 1
ATOM 689 C C . LYS A 1 90 ? -8.147 9.539 -8.894 1.00 52.94 90 LYS A C 1
ATOM 691 O O . LYS A 1 90 ? -7.424 8.560 -8.745 1.00 52.94 90 LYS A O 1
ATOM 696 N N . HIS A 1 91 ? -8.787 10.128 -7.888 1.00 61.50 91 HIS A N 1
ATOM 697 C CA . HIS A 1 91 ? -8.884 9.556 -6.550 1.00 61.50 91 HIS A CA 1
ATOM 698 C C . HIS A 1 91 ? -9.900 8.417 -6.588 1.00 61.50 91 HIS A C 1
ATOM 700 O O . HIS A 1 91 ? -11.077 8.603 -6.280 1.00 61.50 91 HIS A O 1
ATOM 706 N N . GLU A 1 92 ? -9.469 7.244 -7.040 1.00 70.06 92 GLU A N 1
ATOM 707 C CA . GLU A 1 92 ? -10.251 6.038 -6.802 1.00 70.06 92 GLU A CA 1
ATOM 708 C C . GLU A 1 92 ? -10.040 5.590 -5.352 1.00 70.06 92 GLU A C 1
ATOM 710 O O . GLU A 1 92 ? -8.923 5.680 -4.832 1.00 70.06 92 GLU A O 1
ATOM 715 N N . PRO A 1 93 ? -11.094 5.135 -4.661 1.00 86.56 93 PRO A N 1
ATOM 716 C CA . PRO A 1 93 ? -10.920 4.595 -3.331 1.00 86.56 93 PRO A CA 1
ATOM 717 C C . PRO A 1 93 ? -10.167 3.270 -3.402 1.00 86.56 93 PRO A C 1
ATOM 719 O O . PRO A 1 93 ? -10.469 2.411 -4.237 1.00 86.56 93 PRO A O 1
ATOM 722 N N . ILE A 1 94 ? -9.220 3.083 -2.481 1.00 92.44 94 ILE A N 1
ATOM 723 C CA . ILE A 1 94 ? -8.612 1.771 -2.244 1.00 92.44 94 ILE A CA 1
ATOM 724 C C . ILE A 1 94 ? -9.733 0.780 -1.910 1.00 92.44 94 ILE A C 1
ATOM 726 O O . ILE A 1 94 ? -10.541 1.012 -1.014 1.00 92.44 94 ILE A O 1
ATOM 730 N N . ASN A 1 95 ? -9.788 -0.317 -2.659 1.00 94.50 95 ASN A N 1
ATOM 731 C CA . ASN A 1 95 ? -10.812 -1.351 -2.552 1.00 94.50 95 ASN A CA 1
ATOM 732 C C . ASN A 1 95 ? -10.183 -2.742 -2.718 1.00 94.50 95 ASN A C 1
ATOM 734 O O . ASN A 1 95 ? -8.996 -2.872 -3.028 1.00 94.50 95 ASN A O 1
ATOM 738 N N . ALA A 1 96 ? -10.975 -3.798 -2.537 1.00 96.75 96 ALA A N 1
ATOM 739 C CA . ALA A 1 96 ? -10.474 -5.169 -2.599 1.00 96.75 96 ALA A CA 1
ATOM 740 C C . ALA A 1 96 ? -9.880 -5.563 -3.965 1.00 96.75 96 ALA A C 1
ATOM 742 O O . ALA A 1 96 ? -8.981 -6.400 -4.007 1.00 96.75 96 ALA A O 1
ATOM 743 N N . ASN A 1 97 ? -10.323 -4.961 -5.077 1.00 95.81 97 ASN A N 1
ATOM 744 C CA . ASN A 1 97 ? -9.736 -5.239 -6.393 1.00 95.81 97 ASN A CA 1
ATOM 745 C C . ASN A 1 97 ? -8.333 -4.635 -6.516 1.00 95.81 97 ASN A C 1
ATOM 747 O O . ASN A 1 97 ? -7.424 -5.324 -6.975 1.00 95.81 97 ASN A O 1
ATOM 751 N N . PHE A 1 98 ? -8.139 -3.402 -6.035 1.00 95.19 98 PHE A N 1
ATOM 752 C CA . PHE A 1 98 ? -6.808 -2.799 -5.951 1.00 95.19 98 PHE A CA 1
ATOM 753 C C . PHE A 1 98 ? -5.880 -3.631 -5.060 1.00 95.19 98 PHE A C 1
ATOM 755 O O . PHE A 1 98 ? -4.767 -3.953 -5.460 1.00 95.19 98 PHE A O 1
ATOM 762 N N . ILE A 1 99 ? -6.351 -4.034 -3.876 1.00 97.31 99 ILE A N 1
ATOM 763 C CA . ILE A 1 99 ? -5.551 -4.832 -2.937 1.00 97.31 99 ILE A CA 1
ATOM 764 C C . ILE A 1 99 ? -5.162 -6.184 -3.548 1.00 97.31 99 ILE A C 1
ATOM 766 O O . ILE A 1 99 ? -4.023 -6.622 -3.393 1.00 97.31 99 ILE A O 1
ATOM 770 N N . ARG A 1 100 ? -6.077 -6.837 -4.274 1.00 97.56 100 ARG A N 1
ATOM 771 C CA . ARG A 1 100 ? -5.769 -8.073 -5.002 1.00 97.56 100 ARG A CA 1
ATOM 772 C C . ARG A 1 100 ? -4.695 -7.832 -6.061 1.00 97.56 100 ARG A C 1
ATOM 774 O O . ARG A 1 100 ? -3.702 -8.548 -6.071 1.00 97.56 100 ARG A O 1
ATOM 781 N N . ALA A 1 101 ? -4.854 -6.797 -6.886 1.00 95.75 101 ALA A N 1
ATOM 782 C CA . ALA A 1 101 ? -3.869 -6.444 -7.903 1.00 95.75 101 ALA A CA 1
ATOM 783 C C . ALA A 1 101 ? -2.484 -6.155 -7.300 1.00 95.75 101 ALA A C 1
ATOM 785 O O . ALA A 1 101 ? -1.477 -6.600 -7.849 1.00 95.75 101 ALA A O 1
ATOM 786 N N . LEU A 1 102 ? -2.439 -5.475 -6.151 1.00 96.06 102 LEU A N 1
ATOM 787 C CA . LEU A 1 102 ? -1.221 -5.196 -5.392 1.00 96.06 102 LEU A CA 1
ATOM 788 C C . LEU A 1 102 ? -0.547 -6.491 -4.915 1.00 96.06 102 LEU A C 1
ATOM 790 O O . LEU A 1 102 ? 0.625 -6.713 -5.198 1.00 96.06 102 LEU A O 1
ATOM 794 N N . LEU A 1 103 ? -1.298 -7.379 -4.257 1.00 97.06 103 LEU A N 1
ATOM 795 C CA . LEU A 1 103 ? -0.793 -8.660 -3.747 1.00 97.06 103 LEU A CA 1
ATOM 796 C C . LEU A 1 103 ? -0.420 -9.670 -4.842 1.00 97.06 103 LEU A C 1
ATOM 798 O O . LEU A 1 103 ? 0.293 -10.626 -4.550 1.00 97.06 103 LEU A O 1
ATOM 802 N N . ASP A 1 104 ? -0.948 -9.523 -6.057 1.00 96.62 104 ASP A N 1
ATOM 803 C CA . ASP A 1 104 ? -0.653 -10.408 -7.193 1.00 96.62 104 ASP A CA 1
ATOM 804 C C . ASP A 1 104 ? 0.499 -9.894 -8.069 1.00 96.62 104 ASP A C 1
ATOM 806 O O . ASP A 1 104 ? 1.050 -10.655 -8.862 1.00 96.62 104 ASP A O 1
ATOM 810 N N . SER A 1 105 ? 0.868 -8.616 -7.944 1.00 96.62 105 SER A N 1
ATOM 811 C CA . SER A 1 105 ? 1.861 -7.977 -8.822 1.00 96.62 105 SER A CA 1
ATOM 812 C C . SER A 1 105 ? 3.115 -7.495 -8.104 1.00 96.62 105 SER A C 1
ATOM 814 O O . SER A 1 105 ? 4.028 -7.014 -8.773 1.00 96.62 105 SER A O 1
ATOM 816 N N . CYS A 1 106 ? 3.148 -7.534 -6.773 1.00 95.50 106 CYS A N 1
ATOM 817 C CA . CYS A 1 106 ? 4.194 -6.884 -5.997 1.00 95.50 106 CYS A CA 1
ATOM 818 C C . CYS A 1 106 ? 4.713 -7.758 -4.858 1.00 95.50 106 CYS A C 1
ATOM 820 O O . CYS A 1 106 ? 3.956 -8.480 -4.210 1.00 95.50 106 CYS A O 1
ATOM 822 N N . ASP A 1 107 ? 5.993 -7.588 -4.544 1.00 93.06 107 ASP A N 1
ATOM 823 C CA . ASP A 1 107 ? 6.606 -8.092 -3.325 1.00 93.06 107 ASP A CA 1
ATOM 824 C C . ASP A 1 107 ? 6.214 -7.197 -2.151 1.00 93.06 107 ASP A C 1
ATOM 826 O O . ASP A 1 107 ? 6.470 -5.986 -2.156 1.00 93.06 107 ASP A O 1
ATOM 830 N N . GLY A 1 108 ? 5.595 -7.789 -1.129 1.00 89.88 108 GLY A N 1
ATOM 831 C CA . GLY A 1 108 ? 5.205 -7.094 0.093 1.00 89.88 108 GLY A CA 1
ATOM 832 C C . GLY A 1 108 ? 3.992 -7.712 0.810 1.00 89.88 108 GLY A C 1
ATOM 833 O O . GLY A 1 108 ? 3.600 -8.842 0.508 1.00 89.88 108 GLY A O 1
ATOM 834 N N . PRO A 1 109 ? 3.401 -6.994 1.789 1.00 92.12 109 PRO A N 1
ATOM 835 C CA . PRO A 1 109 ? 3.841 -5.679 2.259 1.00 92.12 109 PRO A CA 1
ATOM 836 C C . PRO A 1 109 ? 5.160 -5.786 3.033 1.00 92.12 109 PRO A C 1
ATOM 838 O O . PRO A 1 109 ? 5.317 -6.665 3.881 1.00 92.12 109 PRO A O 1
ATOM 841 N N . LEU A 1 110 ? 6.091 -4.866 2.785 1.00 90.56 110 LEU A N 1
ATOM 842 C CA . LEU A 1 110 ? 7.303 -4.687 3.585 1.00 90.56 110 LEU A CA 1
ATOM 843 C C . LEU A 1 110 ? 7.041 -3.622 4.652 1.00 90.56 110 LEU A C 1
ATOM 845 O O . LEU A 1 110 ? 6.604 -2.519 4.323 1.00 90.56 110 LEU A O 1
ATOM 849 N N . SER A 1 111 ? 7.302 -3.938 5.924 1.00 87.56 111 SER A N 1
ATOM 850 C CA . SER A 1 111 ? 7.076 -2.982 7.012 1.00 87.56 111 SER A CA 1
ATOM 851 C C . SER A 1 111 ? 8.205 -1.973 7.122 1.00 87.56 111 SER A C 1
ATOM 853 O O . SER A 1 111 ? 9.268 -2.315 7.638 1.00 87.56 111 SER A O 1
ATOM 855 N N . TYR A 1 112 ? 8.005 -0.741 6.668 1.00 86.50 112 TYR A N 1
ATOM 856 C CA . TYR A 1 112 ? 9.091 0.229 6.637 1.00 86.50 112 TYR A CA 1
ATOM 857 C C . TYR A 1 112 ? 9.247 1.009 7.938 1.00 86.50 112 TYR A C 1
ATOM 859 O O . TYR A 1 112 ? 10.375 1.182 8.377 1.00 86.50 112 TYR A O 1
ATOM 867 N N . ASP A 1 113 ? 8.165 1.500 8.542 1.00 87.94 113 ASP A N 1
ATOM 868 C CA . ASP A 1 113 ? 8.190 2.205 9.829 1.00 87.94 113 ASP A CA 1
ATOM 869 C C . ASP A 1 113 ? 6.815 2.108 10.498 1.00 87.94 113 ASP A C 1
ATOM 871 O O . ASP A 1 113 ? 5.794 1.890 9.843 1.00 87.94 113 ASP A O 1
ATOM 875 N N . GLU A 1 114 ? 6.784 2.282 11.811 1.00 89.56 114 GLU A N 1
ATOM 876 C CA . GLU A 1 114 ? 5.562 2.184 12.597 1.00 89.56 114 GLU A CA 1
ATOM 877 C C . GLU A 1 114 ? 5.607 3.152 13.779 1.00 89.56 114 GLU A C 1
ATOM 879 O O . GLU A 1 114 ? 6.577 3.199 14.552 1.00 89.56 114 GLU A O 1
ATOM 884 N N . GLY A 1 115 ? 4.524 3.917 13.895 1.00 90.38 115 GLY A N 1
ATOM 885 C CA . GLY A 1 115 ? 4.227 4.815 14.994 1.00 90.38 115 GLY A CA 1
ATOM 886 C C . GLY A 1 115 ? 3.160 4.262 15.936 1.00 90.38 115 GLY A C 1
ATOM 887 O O . GLY A 1 115 ? 2.806 3.088 15.900 1.00 90.38 115 GLY A O 1
ATOM 888 N N . ARG A 1 116 ? 2.625 5.114 16.819 1.00 92.00 116 ARG A N 1
ATOM 889 C CA . ARG A 1 116 ? 1.622 4.676 17.809 1.00 92.00 116 ARG A CA 1
ATOM 890 C C . ARG A 1 116 ? 0.306 4.243 17.163 1.00 92.00 116 ARG A C 1
ATOM 892 O O . ARG A 1 116 ? -0.356 3.338 17.659 1.00 92.00 116 ARG A O 1
ATOM 899 N N . ASN A 1 117 ? -0.096 4.938 16.107 1.00 94.62 117 ASN A N 1
ATOM 900 C CA . ASN A 1 117 ? -1.383 4.774 15.436 1.00 94.62 117 ASN A CA 1
ATOM 901 C C . ASN A 1 117 ? -1.259 4.844 13.909 1.00 94.62 117 ASN A C 1
ATOM 903 O O . ASN A 1 117 ? -2.255 5.081 13.231 1.00 94.62 117 ASN A O 1
ATOM 907 N N . TRP A 1 118 ? -0.056 4.677 13.368 1.00 94.75 118 TRP A N 1
ATOM 908 C CA . TRP A 1 118 ? 0.178 4.699 11.933 1.00 94.75 118 TRP A CA 1
ATOM 909 C C . TRP A 1 118 ? 1.269 3.705 11.548 1.00 94.75 118 TRP A C 1
ATOM 911 O O . TRP A 1 118 ? 2.160 3.411 12.347 1.00 94.75 118 TRP A O 1
ATOM 921 N N . VAL A 1 119 ? 1.211 3.213 10.316 1.00 94.00 119 VAL A N 1
ATOM 922 C CA . VAL A 1 119 ? 2.257 2.376 9.717 1.00 94.00 119 VAL A CA 1
ATOM 923 C C . VAL A 1 119 ? 2.552 2.849 8.297 1.00 94.00 119 VAL A C 1
ATOM 925 O O . VAL A 1 119 ? 1.656 3.304 7.580 1.00 94.00 119 VAL A O 1
ATOM 928 N N . GLU A 1 120 ? 3.820 2.764 7.912 1.00 92.75 120 GLU A N 1
ATOM 929 C CA . GLU A 1 120 ? 4.296 2.952 6.546 1.00 92.75 120 GLU A CA 1
ATOM 930 C C . GLU A 1 120 ? 4.701 1.598 5.968 1.00 92.75 120 GLU A C 1
ATOM 932 O O . GLU A 1 120 ? 5.539 0.884 6.526 1.00 92.75 120 GLU A O 1
ATOM 937 N N . LEU A 1 121 ? 4.083 1.249 4.846 1.00 93.44 121 LEU A N 1
ATOM 938 C CA . LEU A 1 121 ? 4.341 0.024 4.108 1.00 93.44 121 LEU A CA 1
ATOM 939 C C . LEU A 1 121 ? 4.931 0.359 2.753 1.00 93.44 121 LEU A C 1
ATOM 941 O O . LEU A 1 121 ? 4.496 1.306 2.095 1.00 93.44 121 LEU A O 1
ATOM 945 N N . ASN A 1 122 ? 5.824 -0.503 2.294 1.00 92.50 122 ASN A N 1
ATOM 946 C CA . ASN A 1 122 ? 6.355 -0.428 0.948 1.00 92.50 122 ASN A CA 1
ATOM 947 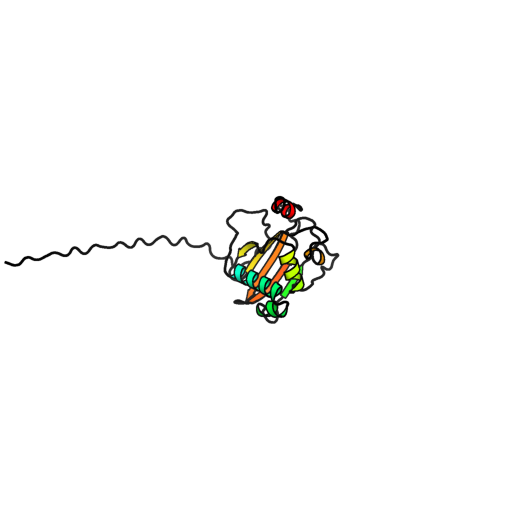C C . ASN A 1 122 ? 6.101 -1.739 0.208 1.00 92.50 122 ASN A C 1
ATOM 949 O O . ASN A 1 122 ? 6.074 -2.822 0.795 1.00 92.50 122 ASN A O 1
ATOM 953 N N . TRP A 1 123 ? 5.943 -1.615 -1.100 1.00 94.12 123 TRP A N 1
ATOM 954 C CA . TRP A 1 123 ? 5.789 -2.715 -2.040 1.00 94.12 123 TRP A CA 1
ATOM 955 C C . TRP A 1 123 ? 6.749 -2.501 -3.194 1.00 94.12 123 TRP A C 1
ATOM 957 O O . TRP A 1 123 ? 6.978 -1.353 -3.568 1.00 94.12 123 TRP A O 1
ATOM 967 N N . VAL A 1 124 ? 7.278 -3.576 -3.769 1.00 94.00 124 VAL A N 1
ATOM 968 C CA . VAL A 1 124 ? 8.068 -3.519 -5.006 1.00 94.00 124 VAL A CA 1
ATOM 969 C C . VAL A 1 124 ? 7.296 -4.254 -6.080 1.00 94.00 124 VAL A C 1
ATOM 971 O O . VAL A 1 124 ? 7.041 -5.441 -5.940 1.00 94.00 124 VAL A O 1
ATOM 974 N N . CYS A 1 125 ? 6.894 -3.560 -7.133 1.00 94.25 125 CYS A N 1
ATOM 975 C CA . CYS A 1 125 ? 5.945 -4.086 -8.099 1.00 94.25 125 CYS A CA 1
ATOM 976 C C . CYS A 1 125 ? 6.587 -4.452 -9.432 1.00 94.25 125 CYS A C 1
ATOM 978 O O . CYS A 1 125 ? 7.562 -3.842 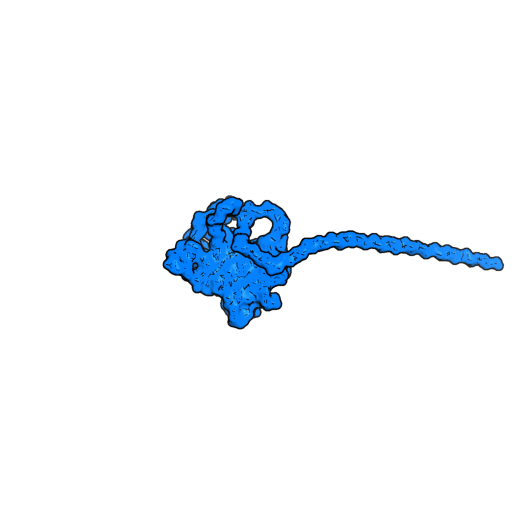-9.879 1.00 94.25 125 CYS A O 1
ATOM 980 N N . ARG A 1 126 ? 5.963 -5.411 -10.114 1.00 94.75 126 ARG A N 1
ATOM 981 C CA . ARG A 1 126 ? 6.080 -5.570 -11.562 1.00 94.75 126 ARG A CA 1
ATOM 982 C C . ARG A 1 126 ? 5.697 -4.268 -12.263 1.00 94.75 126 ARG A C 1
ATOM 984 O O . ARG A 1 126 ? 4.760 -3.583 -11.856 1.00 94.75 126 ARG A O 1
ATOM 991 N N . VAL A 1 127 ? 6.426 -3.952 -13.330 1.00 90.44 127 VAL A N 1
ATOM 992 C CA . VAL A 1 127 ? 6.238 -2.727 -14.133 1.00 90.44 127 VAL A CA 1
ATOM 993 C C . VAL A 1 127 ? 5.804 -3.020 -15.571 1.00 90.44 127 VAL A C 1
ATOM 995 O O . VAL A 1 127 ? 5.597 -2.097 -16.355 1.00 90.44 127 VAL A O 1
ATOM 998 N N . ASP A 1 128 ? 5.700 -4.297 -15.930 1.00 91.06 128 ASP A N 1
ATOM 999 C CA . ASP A 1 128 ? 5.170 -4.753 -17.211 1.00 91.06 128 ASP A CA 1
ATOM 1000 C C . ASP A 1 128 ? 3.652 -4.509 -17.331 1.00 91.06 128 ASP A C 1
ATOM 1002 O O . ASP A 1 128 ? 2.939 -4.339 -16.342 1.00 91.06 128 ASP A O 1
ATOM 1006 N N . HIS A 1 129 ? 3.157 -4.442 -18.570 1.00 87.75 129 HIS A N 1
ATOM 1007 C CA . HIS A 1 129 ? 1.771 -4.058 -18.864 1.00 87.75 129 HIS A CA 1
ATOM 1008 C C . HIS A 1 129 ? 0.732 -5.142 -18.540 1.00 87.75 129 HIS A C 1
ATOM 1010 O O . HIS A 1 129 ? -0.456 -4.828 -18.479 1.00 87.75 129 HIS A O 1
ATOM 1016 N N . ASP A 1 130 ? 1.144 -6.401 -18.382 1.00 91.44 130 ASP A N 1
ATOM 1017 C CA . ASP A 1 130 ? 0.260 -7.518 -18.043 1.00 91.44 130 ASP A CA 1
ATOM 1018 C C . ASP A 1 130 ? 0.107 -7.726 -16.530 1.00 91.44 130 ASP A C 1
ATOM 1020 O O . ASP A 1 130 ? -0.820 -8.419 -16.104 1.00 91.44 130 ASP A O 1
ATOM 1024 N N . ALA A 1 131 ? 0.957 -7.103 -15.706 1.00 93.38 131 ALA A N 1
ATOM 1025 C CA . ALA A 1 131 ? 0.780 -7.091 -14.262 1.00 93.38 131 ALA A CA 1
ATOM 1026 C C . ALA A 1 131 ? -0.573 -6.456 -13.876 1.00 93.38 131 ALA A C 1
ATOM 1028 O O . ALA A 1 131 ? -0.853 -5.322 -14.272 1.00 93.38 131 ALA A O 1
ATOM 1029 N N . PRO A 1 132 ? -1.403 -7.116 -13.043 1.00 94.75 132 PRO A N 1
ATOM 1030 C CA . PRO A 1 132 ? -2.684 -6.565 -12.592 1.00 94.75 132 PRO A CA 1
ATOM 1031 C C . PRO A 1 132 ? -2.613 -5.135 -12.030 1.00 94.75 132 PRO A C 1
ATOM 1033 O O . PRO A 1 132 ? -3.541 -4.345 -12.211 1.00 94.75 132 PRO A O 1
ATOM 1036 N N . ILE A 1 133 ? -1.511 -4.775 -11.364 1.00 92.19 133 ILE A N 1
ATOM 1037 C CA . ILE A 1 133 ? -1.301 -3.434 -10.800 1.00 92.19 133 ILE A CA 1
ATOM 1038 C C . ILE A 1 133 ? -1.196 -2.329 -11.866 1.00 92.19 133 ILE A C 1
ATOM 1040 O O . ILE A 1 133 ? -1.476 -1.168 -11.561 1.00 92.19 133 ILE A O 1
ATOM 1044 N N . ALA A 1 134 ? -0.883 -2.667 -13.123 1.00 89.94 134 ALA A N 1
ATOM 1045 C CA . ALA A 1 134 ? -0.809 -1.718 -14.238 1.00 89.94 134 ALA A CA 1
ATOM 1046 C C . ALA A 1 134 ? -2.171 -1.082 -14.583 1.00 89.94 134 ALA A C 1
ATOM 1048 O O . ALA A 1 134 ? -2.224 -0.048 -15.246 1.00 89.94 134 ALA A O 1
ATOM 1049 N N . ALA A 1 135 ? -3.282 -1.654 -14.097 1.00 88.00 135 ALA A N 1
ATOM 1050 C CA . ALA A 1 135 ? -4.605 -1.030 -14.174 1.00 88.00 135 ALA A CA 1
ATOM 1051 C C . ALA A 1 135 ? -4.748 0.207 -13.262 1.00 88.00 135 ALA A C 1
ATOM 1053 O O . ALA A 1 135 ? -5.644 1.024 -13.476 1.00 88.00 135 ALA A O 1
ATOM 1054 N N . TYR A 1 136 ? -3.883 0.338 -12.252 1.00 88.00 136 TYR A N 1
ATOM 1055 C CA . TYR A 1 136 ? -3.958 1.367 -11.211 1.00 88.00 136 TYR A CA 1
ATOM 1056 C C . TYR A 1 136 ? -2.794 2.354 -11.265 1.00 88.00 136 TYR A C 1
ATOM 1058 O O . TYR A 1 136 ? -2.987 3.545 -11.016 1.00 88.00 136 TYR A O 1
ATOM 1066 N N . TYR A 1 137 ? -1.599 1.869 -11.599 1.00 85.88 137 TYR A N 1
ATOM 1067 C CA . TYR A 1 137 ? -0.372 2.655 -11.592 1.00 85.88 137 TYR A CA 1
ATOM 1068 C C . TYR A 1 137 ? 0.387 2.553 -12.910 1.00 85.88 137 TYR A C 1
ATOM 1070 O O . TYR A 1 137 ? 0.312 1.566 -13.638 1.00 85.88 137 TYR A O 1
ATOM 1078 N N . THR A 1 138 ? 1.137 3.605 -13.222 1.00 83.44 138 THR A N 1
ATOM 1079 C CA . THR A 1 138 ? 2.075 3.635 -14.343 1.00 83.44 138 THR A CA 1
ATOM 1080 C C . THR A 1 138 ? 3.389 4.149 -13.791 1.00 83.44 138 THR A C 1
ATOM 1082 O O . THR A 1 138 ? 3.655 5.352 -13.788 1.00 83.44 138 THR A O 1
ATOM 1085 N N . PHE A 1 139 ? 4.201 3.211 -13.316 1.00 84.44 139 PHE A N 1
ATOM 1086 C CA . PHE A 1 139 ? 5.480 3.486 -12.683 1.00 84.44 139 PHE A CA 1
ATOM 1087 C C . PHE A 1 139 ? 6.413 4.260 -13.622 1.00 84.44 139 PHE A C 1
ATOM 1089 O O . PHE A 1 139 ? 6.676 3.834 -14.747 1.00 84.44 139 PHE A O 1
ATOM 1096 N N . ARG A 1 140 ? 6.917 5.407 -13.156 1.00 81.69 140 ARG A N 1
ATOM 1097 C CA . ARG A 1 140 ? 7.830 6.274 -13.928 1.00 81.69 140 ARG A CA 1
ATOM 1098 C C . ARG A 1 140 ? 9.251 6.271 -13.390 1.00 81.69 140 ARG A C 1
ATOM 1100 O O . ARG A 1 140 ? 10.198 6.147 -14.154 1.00 81.69 140 ARG A O 1
ATOM 1107 N N . GLU A 1 141 ? 9.373 6.433 -12.078 1.00 83.25 141 GLU A N 1
ATOM 1108 C CA . GLU A 1 141 ? 10.654 6.702 -11.415 1.00 83.25 141 GLU A CA 1
ATOM 1109 C C . GLU A 1 141 ? 11.159 5.510 -10.598 1.00 83.25 141 GLU A C 1
ATOM 1111 O O . GLU A 1 141 ? 12.360 5.344 -10.401 1.00 83.25 141 GLU A O 1
ATOM 1116 N N . SER A 1 142 ? 10.239 4.698 -10.081 1.00 89.19 142 SER A N 1
ATOM 1117 C CA . SER A 1 142 ? 10.526 3.563 -9.210 1.00 89.19 142 SER A CA 1
ATOM 1118 C C . SER A 1 142 ? 9.401 2.534 -9.327 1.00 89.19 142 SER A C 1
ATOM 1120 O O . SER A 1 142 ? 8.252 2.946 -9.506 1.00 89.19 142 SER A O 1
ATOM 1122 N N . PRO A 1 143 ? 9.694 1.226 -9.180 1.00 92.00 143 PRO A N 1
ATOM 1123 C CA . PRO A 1 143 ? 8.674 0.184 -9.086 1.00 92.00 143 PRO A CA 1
ATOM 1124 C C . PRO A 1 143 ? 8.013 0.142 -7.697 1.00 92.00 143 PRO A C 1
ATOM 1126 O O . PRO A 1 143 ? 7.228 -0.756 -7.408 1.00 92.00 143 PRO A O 1
ATOM 1129 N N . GLU A 1 144 ? 8.385 1.045 -6.790 1.00 90.94 144 GLU A N 1
ATOM 1130 C CA . GLU A 1 144 ? 7.864 1.056 -5.431 1.00 90.94 144 GLU A CA 1
ATOM 1131 C C . GLU A 1 144 ? 6.439 1.624 -5.365 1.00 90.94 144 GLU A C 1
ATOM 1133 O O . GLU A 1 144 ? 6.107 2.581 -6.059 1.00 90.94 144 GLU A O 1
ATOM 1138 N N . ILE A 1 145 ? 5.618 1.096 -4.459 1.00 91.75 145 ILE A N 1
ATOM 1139 C CA . ILE A 1 145 ? 4.408 1.761 -3.956 1.00 91.75 145 ILE A CA 1
ATOM 1140 C C . ILE A 1 145 ? 4.604 1.973 -2.463 1.00 91.75 145 ILE A C 1
ATOM 1142 O O . ILE A 1 145 ? 4.942 1.032 -1.743 1.00 91.75 145 ILE A O 1
ATOM 1146 N N . VAL A 1 146 ? 4.359 3.194 -1.992 1.00 90.94 146 VAL A N 1
ATOM 1147 C CA . VAL A 1 146 ? 4.315 3.498 -0.560 1.00 90.94 146 VAL A CA 1
ATOM 1148 C C . VAL A 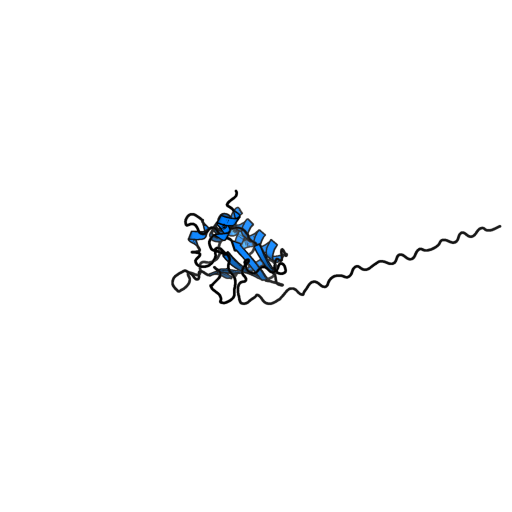1 146 ? 2.863 3.599 -0.125 1.00 90.94 146 VAL A C 1
ATOM 1150 O O . VAL A 1 146 ? 2.023 4.148 -0.841 1.00 90.94 146 VAL A O 1
ATOM 1153 N N . MET A 1 147 ? 2.556 3.064 1.049 1.00 93.12 147 MET A N 1
ATOM 1154 C CA . MET A 1 147 ? 1.237 3.161 1.644 1.00 93.12 147 MET A CA 1
ATOM 1155 C C . MET A 1 147 ? 1.338 3.595 3.098 1.00 93.12 147 MET A C 1
ATOM 1157 O O . MET A 1 147 ? 1.980 2.936 3.913 1.00 93.12 147 MET A O 1
ATOM 1161 N N . PHE A 1 148 ? 0.655 4.685 3.425 1.00 93.19 148 PHE A N 1
ATOM 1162 C CA . PHE A 1 148 ? 0.452 5.112 4.800 1.00 93.19 148 PHE A CA 1
ATOM 1163 C C . PHE A 1 148 ? -0.919 4.680 5.279 1.00 93.19 148 PHE A C 1
ATOM 1165 O O . PHE A 1 148 ? -1.911 4.873 4.575 1.00 93.19 148 PHE A O 1
ATOM 1172 N N . ILE A 1 149 ? -0.981 4.130 6.486 1.00 95.62 149 ILE A N 1
ATOM 1173 C CA . ILE A 1 149 ? -2.234 3.685 7.087 1.00 95.62 149 ILE A CA 1
ATOM 1174 C C . ILE A 1 149 ? -2.321 4.256 8.494 1.00 95.62 149 ILE A C 1
ATOM 1176 O O . ILE A 1 149 ? -1.457 3.977 9.321 1.00 95.62 149 ILE A O 1
ATOM 1180 N N . ASP A 1 150 ? -3.371 5.030 8.751 1.00 96.06 150 ASP A N 1
ATOM 1181 C CA . ASP A 1 150 ? -3.703 5.551 10.073 1.00 96.06 150 ASP A CA 1
ATOM 1182 C C . ASP A 1 150 ? -4.806 4.694 10.701 1.00 96.06 150 ASP A C 1
ATOM 1184 O O . ASP A 1 150 ? -5.795 4.335 10.049 1.00 96.06 150 ASP A O 1
ATOM 1188 N N . PHE A 1 151 ? -4.667 4.420 11.993 1.00 97.12 151 PHE A N 1
ATOM 1189 C CA . PHE A 1 151 ? -5.575 3.592 12.773 1.00 97.12 151 PHE A CA 1
ATOM 1190 C C . PHE A 1 151 ? -6.344 4.406 13.815 1.00 97.12 151 PHE A C 1
ATOM 1192 O O . PHE A 1 151 ? -5.833 5.345 14.431 1.00 97.12 151 PHE A O 1
ATOM 1199 N N . GLU A 1 152 ? -7.585 3.992 14.047 1.00 96.31 152 GLU A N 1
ATOM 1200 C CA . GLU A 1 152 ? -8.400 4.380 15.192 1.00 96.31 152 GLU A CA 1
ATOM 1201 C C . GLU A 1 152 ? -8.725 3.116 15.992 1.00 96.31 152 GLU A C 1
ATOM 1203 O O . GLU A 1 152 ? -9.501 2.256 15.566 1.00 96.31 152 GLU A O 1
ATOM 1208 N N . GLY A 1 153 ? -8.043 2.952 17.128 1.00 92.94 153 GLY A N 1
ATOM 1209 C CA . GLY A 1 153 ? -7.999 1.664 17.814 1.00 92.94 153 GLY A CA 1
ATOM 1210 C C . GLY A 1 153 ? -7.408 0.583 16.903 1.00 92.94 153 GLY A C 1
ATOM 1211 O O . GLY A 1 153 ? -6.321 0.753 16.361 1.00 92.94 153 GLY A O 1
ATOM 1212 N N . ASN A 1 154 ? -8.142 -0.516 16.714 1.00 93.56 154 ASN A N 1
ATOM 1213 C CA . ASN A 1 154 ? -7.719 -1.647 15.876 1.00 93.56 154 ASN A CA 1
ATOM 1214 C C . ASN A 1 154 ? -8.243 -1.585 14.432 1.00 93.56 154 ASN A C 1
ATOM 1216 O O . ASN A 1 154 ? -8.127 -2.573 13.707 1.00 93.56 154 ASN A O 1
ATOM 1220 N N . ARG A 1 155 ? -8.854 -0.469 14.021 1.00 98.06 155 ARG A N 1
ATOM 1221 C CA . ARG A 1 155 ? -9.464 -0.316 12.696 1.00 98.06 155 ARG A CA 1
ATOM 1222 C C . ARG A 1 155 ? -8.764 0.754 11.876 1.00 98.06 155 ARG A C 1
ATOM 1224 O O . ARG A 1 155 ? -8.276 1.745 12.414 1.00 98.06 155 ARG A O 1
ATOM 1231 N N . ILE A 1 156 ? -8.738 0.552 10.568 1.00 98.12 156 ILE A N 1
ATOM 1232 C CA . ILE A 1 156 ? -8.167 1.479 9.600 1.00 98.12 156 ILE A CA 1
ATOM 1233 C C . ILE A 1 156 ? -9.104 2.678 9.471 1.00 98.12 156 ILE A C 1
ATOM 1235 O O . ILE A 1 156 ? -10.279 2.547 9.121 1.00 98.12 156 ILE A O 1
ATOM 1239 N N . LYS A 1 157 ? -8.560 3.858 9.756 1.00 97.25 157 LYS A N 1
ATOM 1240 C CA . LYS A 1 157 ? -9.229 5.150 9.606 1.00 97.25 157 LYS A CA 1
ATOM 1241 C C . LYS A 1 157 ? -8.903 5.802 8.278 1.00 97.25 157 LYS A C 1
ATOM 1243 O O . LYS A 1 157 ? -9.759 6.442 7.671 1.00 97.25 157 LYS A O 1
ATOM 1248 N N . ARG A 1 158 ? -7.653 5.685 7.846 1.00 95.12 158 ARG A N 1
ATOM 1249 C CA . ARG A 1 158 ? -7.194 6.249 6.586 1.00 95.12 158 ARG A CA 1
ATOM 1250 C C . ARG A 1 158 ? -6.167 5.330 5.964 1.00 95.12 158 ARG A C 1
ATOM 1252 O O . ARG A 1 158 ? -5.319 4.800 6.670 1.00 95.12 158 ARG A O 1
ATOM 1259 N N . THR A 1 159 ? -6.226 5.181 4.653 1.00 94.31 159 THR A N 1
ATOM 1260 C CA . THR A 1 159 ? -5.127 4.630 3.869 1.00 94.31 159 THR A CA 1
ATOM 1261 C C . THR A 1 159 ? -4.882 5.525 2.669 1.00 94.31 159 THR A C 1
ATOM 1263 O O . THR A 1 159 ? -5.819 5.994 2.025 1.00 94.31 159 THR A O 1
ATOM 1266 N N . GLU A 1 160 ? -3.614 5.806 2.421 1.00 91.38 160 GLU A N 1
ATOM 1267 C CA . GLU A 1 160 ? -3.145 6.620 1.314 1.00 91.38 160 GLU A CA 1
ATOM 1268 C C . GLU A 1 160 ? -2.033 5.837 0.620 1.00 91.38 160 GLU A C 1
ATOM 1270 O O . GLU A 1 160 ? -0.980 5.601 1.214 1.00 91.38 160 GLU A O 1
ATOM 1275 N N . SER A 1 161 ? -2.278 5.402 -0.614 1.00 90.94 161 SER A N 1
ATOM 1276 C CA . SER A 1 161 ? -1.299 4.685 -1.433 1.00 90.94 161 SER A CA 1
ATOM 1277 C C . SER A 1 161 ? -0.808 5.575 -2.561 1.00 90.94 161 SER A C 1
ATOM 1279 O O . SER A 1 161 ? -1.600 6.283 -3.187 1.00 90.94 161 SER A O 1
ATOM 1281 N N . MET A 1 162 ? 0.498 5.564 -2.815 1.00 86.00 162 MET A N 1
ATOM 1282 C CA . MET A 1 162 ? 1.102 6.410 -3.832 1.00 86.00 162 MET A CA 1
ATOM 1283 C C . MET A 1 162 ? 2.355 5.812 -4.462 1.00 86.00 162 MET A C 1
ATOM 1285 O O . MET A 1 162 ? 3.150 5.138 -3.804 1.00 86.00 162 MET A O 1
ATOM 1289 N N . GLU A 1 163 ? 2.568 6.161 -5.728 1.00 81.06 163 GLU A N 1
ATOM 1290 C CA . GLU A 1 163 ? 3.882 6.065 -6.360 1.00 81.06 163 GLU A CA 1
ATOM 1291 C C . GLU A 1 163 ? 4.842 7.052 -5.668 1.00 81.06 163 GLU A C 1
ATOM 1293 O O . GLU A 1 163 ? 4.482 8.211 -5.423 1.00 81.06 163 GLU A O 1
ATOM 1298 N N . PRO A 1 164 ? 6.080 6.649 -5.360 1.00 71.44 164 PRO A N 1
ATOM 1299 C CA . PRO A 1 164 ? 7.063 7.554 -4.815 1.00 71.44 164 PRO A CA 1
ATOM 1300 C C . PRO A 1 164 ? 7.444 8.612 -5.850 1.00 71.44 164 PRO A C 1
ATOM 1302 O O . PRO A 1 164 ? 7.995 8.314 -6.907 1.00 71.44 164 PRO A O 1
ATOM 1305 N N . LEU A 1 165 ? 7.207 9.876 -5.503 1.00 67.31 165 LEU A N 1
ATOM 1306 C CA . LEU A 1 165 ? 7.641 11.015 -6.306 1.00 67.31 165 LEU A CA 1
ATOM 1307 C C . LEU A 1 165 ? 9.170 11.099 -6.404 1.00 67.31 165 LEU A C 1
ATOM 1309 O O . LEU A 1 165 ? 9.898 10.729 -5.473 1.00 67.31 165 LEU A O 1
ATOM 1313 N N . ALA A 1 166 ? 9.654 11.692 -7.495 1.00 69.06 166 ALA A N 1
ATOM 1314 C CA . ALA A 1 166 ? 11.015 12.203 -7.567 1.00 69.06 166 ALA A CA 1
ATOM 1315 C C . ALA A 1 166 ? 11.177 13.330 -6.532 1.00 69.06 166 ALA A C 1
ATOM 1317 O O . ALA A 1 166 ? 10.688 14.444 -6.716 1.00 69.06 166 ALA A O 1
ATOM 1318 N N . ILE A 1 167 ? 11.833 13.022 -5.413 1.00 70.69 167 ILE A N 1
ATOM 1319 C CA . ILE A 1 167 ? 12.132 13.982 -4.348 1.00 70.69 167 ILE A CA 1
ATOM 1320 C C . ILE A 1 167 ? 13.648 14.181 -4.338 1.00 70.69 167 ILE A C 1
ATOM 1322 O O . ILE A 1 167 ? 14.376 13.193 -4.187 1.00 70.69 167 ILE A O 1
ATOM 1326 N N . PRO A 1 168 ? 14.150 15.420 -4.503 1.00 73.06 168 PRO A N 1
ATOM 1327 C CA . PRO A 1 168 ? 15.583 15.685 -4.496 1.00 73.06 168 PRO A CA 1
ATOM 1328 C C . PRO A 1 168 ? 16.274 15.089 -3.262 1.00 73.06 168 PRO A C 1
ATOM 1330 O O . PRO A 1 168 ? 15.843 15.306 -2.132 1.00 73.06 168 PRO A O 1
ATOM 1333 N N . GLY A 1 169 ? 17.347 14.324 -3.483 1.00 73.06 169 GLY A N 1
ATOM 1334 C CA . GLY A 1 169 ? 18.143 13.705 -2.416 1.00 73.06 169 GLY A CA 1
ATOM 1335 C C . GLY A 1 169 ? 17.611 12.374 -1.866 1.00 73.06 169 GLY A C 1
ATOM 1336 O O . GLY A 1 169 ? 18.301 11.743 -1.068 1.00 73.06 169 GLY A O 1
ATOM 1337 N N . VAL A 1 170 ? 16.439 11.902 -2.301 1.00 77.12 170 VAL A N 1
ATOM 1338 C CA . VAL A 1 170 ? 15.882 10.603 -1.886 1.00 77.12 170 VAL A CA 1
ATOM 1339 C C . VAL A 1 170 ? 16.287 9.530 -2.894 1.00 77.12 170 VAL A C 1
ATOM 1341 O O . VAL A 1 170 ? 15.916 9.612 -4.064 1.00 77.12 170 VAL A O 1
ATOM 1344 N N . LYS A 1 171 ? 17.017 8.488 -2.463 1.00 83.62 171 LYS A N 1
ATOM 1345 C CA . LYS A 1 171 ? 17.280 7.335 -3.345 1.00 83.62 171 LYS A CA 1
ATOM 1346 C C . LYS A 1 171 ? 15.990 6.566 -3.604 1.00 83.62 171 LYS A C 1
ATOM 1348 O O . LYS A 1 171 ? 15.180 6.385 -2.693 1.00 83.62 171 LYS A O 1
ATOM 1353 N N . ARG A 1 172 ? 15.833 6.068 -4.823 1.00 85.75 172 ARG A N 1
ATOM 1354 C CA . ARG A 1 172 ? 14.720 5.222 -5.262 1.00 85.75 172 ARG A CA 1
ATOM 1355 C C . ARG A 1 172 ? 15.262 3.904 -5.796 1.00 85.75 172 ARG A C 1
ATOM 1357 O O . ARG A 1 172 ? 16.418 3.853 -6.223 1.00 85.75 172 ARG A O 1
ATOM 1364 N N . LEU A 1 173 ? 14.457 2.847 -5.736 1.00 88.25 173 LEU A N 1
ATOM 1365 C CA . LEU A 1 173 ? 14.798 1.612 -6.429 1.00 88.25 173 LEU A CA 1
ATOM 1366 C C . LEU A 1 173 ? 14.848 1.856 -7.939 1.00 88.25 173 LEU A C 1
ATOM 1368 O O . LEU A 1 173 ? 14.057 2.620 -8.486 1.00 88.25 173 LEU A O 1
ATOM 1372 N N . ALA A 1 174 ? 15.786 1.192 -8.613 1.00 90.00 174 ALA A N 1
ATOM 1373 C CA . ALA A 1 174 ? 15.814 1.191 -10.068 1.00 90.00 174 ALA A CA 1
ATOM 1374 C C . ALA A 1 174 ? 14.548 0.512 -10.618 1.00 90.00 174 ALA A C 1
ATOM 1376 O O . ALA A 1 174 ? 14.064 -0.459 -10.039 1.00 90.00 174 ALA A O 1
ATOM 1377 N N . MET A 1 175 ? 14.045 0.977 -11.764 1.00 90.88 175 MET A N 1
ATOM 1378 C CA . MET A 1 175 ? 12.824 0.458 -12.410 1.00 90.88 175 MET A CA 1
ATOM 1379 C C . MET A 1 175 ? 12.827 -1.055 -12.669 1.00 90.88 175 MET A C 1
ATOM 1381 O O . MET A 1 175 ? 11.772 -1.674 -12.730 1.00 90.88 175 MET A O 1
ATOM 1385 N N . ASN A 1 176 ? 14.002 -1.671 -12.785 1.00 89.62 176 ASN A N 1
ATOM 1386 C CA . ASN A 1 176 ? 14.159 -3.110 -12.976 1.00 89.62 176 ASN A CA 1
ATOM 1387 C C . ASN A 1 176 ? 14.348 -3.903 -11.668 1.00 89.62 176 ASN A C 1
ATOM 1389 O O . ASN A 1 176 ? 14.621 -5.099 -11.743 1.00 89.62 176 ASN A O 1
ATOM 1393 N N . ALA A 1 177 ? 14.240 -3.281 -10.487 1.00 89.75 177 ALA A N 1
ATOM 1394 C CA . ALA A 1 177 ? 14.553 -3.928 -9.209 1.00 89.75 177 ALA A CA 1
ATOM 1395 C C . ALA A 1 177 ? 13.745 -5.215 -8.975 1.00 89.75 177 ALA A C 1
ATOM 1397 O O . ALA A 1 177 ? 14.331 -6.212 -8.559 1.00 89.75 177 ALA A O 1
ATOM 1398 N N . TYR A 1 178 ? 12.451 -5.219 -9.320 1.00 88.38 178 TYR A N 1
ATOM 1399 C CA . TYR A 1 178 ? 11.602 -6.413 -9.242 1.00 88.38 178 TYR A CA 1
ATOM 1400 C C . TYR A 1 178 ? 12.145 -7.554 -10.119 1.00 88.38 178 TYR A C 1
ATOM 1402 O O . TYR A 1 178 ? 12.440 -8.644 -9.640 1.00 88.38 178 TYR A O 1
ATOM 1410 N N . ALA A 1 179 ? 12.370 -7.280 -11.408 1.00 89.56 179 ALA A N 1
ATOM 1411 C CA . ALA A 1 179 ? 12.870 -8.280 -12.351 1.00 89.56 179 ALA A CA 1
ATOM 1412 C C . ALA A 1 179 ? 14.250 -8.830 -11.951 1.00 89.56 179 ALA A C 1
ATOM 1414 O O . ALA A 1 179 ? 14.517 -10.016 -12.115 1.00 89.56 179 ALA A O 1
ATOM 1415 N N . VAL A 1 180 ? 15.132 -7.986 -11.407 1.00 86.44 180 VAL A N 1
ATOM 1416 C CA . VAL A 1 180 ? 16.450 -8.420 -10.922 1.00 86.44 180 VAL A CA 1
ATOM 1417 C C . VAL A 1 180 ? 16.312 -9.377 -9.737 1.00 86.44 180 VAL A C 1
ATOM 1419 O O . VAL A 1 180 ? 16.994 -10.405 -9.727 1.00 86.44 180 VAL A O 1
ATOM 1422 N N . ALA A 1 181 ? 15.431 -9.076 -8.777 1.00 84.69 181 ALA A N 1
ATOM 1423 C CA . ALA A 1 181 ? 15.198 -9.919 -7.603 1.00 84.69 181 ALA A CA 1
ATOM 1424 C C . ALA A 1 181 ? 14.685 -11.324 -7.973 1.00 84.69 181 ALA A C 1
ATOM 1426 O O . ALA A 1 181 ? 15.113 -12.293 -7.353 1.00 84.69 181 ALA A O 1
ATOM 1427 N N . HIS A 1 182 ? 13.878 -11.429 -9.033 1.00 87.81 182 HIS A N 1
ATOM 1428 C CA . HIS A 1 182 ? 13.261 -12.678 -9.509 1.00 87.81 182 HIS A CA 1
ATOM 1429 C C . HIS A 1 182 ? 13.945 -13.323 -10.724 1.00 87.81 182 HIS A C 1
ATOM 1431 O O . HIS A 1 182 ? 13.456 -14.296 -11.282 1.00 87.81 182 HIS A O 1
ATOM 1437 N N . SER A 1 183 ? 15.101 -12.818 -11.158 1.00 79.94 183 SER A N 1
ATOM 1438 C CA . SER A 1 183 ? 15.800 -13.314 -12.360 1.00 79.94 183 SER A CA 1
ATOM 1439 C C . SER A 1 183 ? 16.392 -14.731 -12.244 1.00 79.94 183 SER A C 1
ATOM 1441 O O . SER A 1 183 ? 17.008 -15.215 -13.194 1.00 79.94 183 SER A O 1
ATOM 1443 N N . LYS A 1 184 ? 16.266 -15.374 -11.077 1.00 64.62 184 LYS A N 1
ATOM 1444 C CA . LYS A 1 184 ? 16.824 -16.701 -10.765 1.00 64.62 184 LYS A CA 1
ATOM 1445 C C . LYS A 1 184 ? 15.774 -17.735 -10.345 1.00 64.62 184 LYS A C 1
ATOM 1447 O O . LYS A 1 184 ? 16.174 -18.846 -9.996 1.00 64.62 184 LYS A O 1
ATOM 1452 N N . ASP A 1 185 ? 14.499 -17.360 -10.369 1.00 54.62 185 ASP A N 1
ATOM 1453 C CA . ASP A 1 185 ? 13.363 -18.268 -10.181 1.00 54.62 185 ASP A CA 1
ATOM 1454 C C . ASP A 1 185 ? 12.979 -18.917 -11.524 1.00 54.62 185 ASP A C 1
ATOM 1456 O O . ASP A 1 185 ? 12.577 -20.104 -11.512 1.00 54.62 185 ASP A O 1
#

Organism: NCBI:txid1404341

Radius of gyration: 23.36 Å; chains: 1; bounding box: 43×51×92 Å

Sequence (185 aa):
MYRTMSLAVGLIILATSPVTAQTPVPDKRPEVPKSIANVNSSHYRNGPLFQRAREAFFAAKEGGQQAFDAFLVENAKLELSTYASPRPPKHEPINANFIRALLDSCDGPLSYDEGRNWVELNWVCRVDHDAPIAAYYTFRESPEIVMFIDFEGNRIKRTESMEPLAIPGVKRLAMNAYAVAHSKD

Secondary structure (DSSP, 8-state):
---PPPPP-------------PPPPPSSPPSS---TTS--TT-----HHHHHHHHHHHHHHHHHHHHHHTTEEEEEEEEEE-SSSSSSP--PPP-HHHHHHHHHHEEEEEEEEE-SSEEEEEEEE--STTSGGGGT---SS-SEEEEEEEEETTEEEEEEEEPPP--TT-----TTHHHHHTTT-